Protein AF-A0A7C4M5N2-F1 (afdb_monomer_lite)

Radius of gyration: 20.65 Å; chains: 1; bounding box: 43×50×74 Å

pLDDT: mean 81.94, std 19.05, range [37.5, 98.56]

Foldseek 3Di:
DDPVVVVVVVVVVVVVVPPDPPLPPLCLDPPDDDCPDQPQDVQLQQEAEEEEADDDPLRVVLVVSSVVNVHHYDYYRALQVVLVCVVVRVVRHQAYEYEYELVRLVVCLVPPVRLQSVLSSVVSRPPFRYKYKYAYDNQLSVQSSCVSSVNDDPPDPPDDSPARSRARMKMWTWAWQDDPPDTDTDIQIDGDSDSYSVVVNVRVSCSSVDRPCSPD

Sequence (216 aa):
MSRASILLILLVVVFSAVLGVIPVVNTFSKSGSPQTPPIASPVIKDYIVVHIGESNYLLDEVLELLRISEANIVKFSDPEEASQNLNALMAKAKGVLITFSGDYLDKNLDNNSFINSLKKLNYLCEEAKCAFLAIGGKTSRLFEVLLRAGIYNMWHPGWVNPVYWDPPAAGFEHKVCTDGTRKWLVPGVFGSNAQTLKSLIEGIIEWLQYRGPCDL

Secondary structure (DSSP, 8-state):
--HHHHHHHHHHHHHTT-S-----------PPPS-PPP---HHHHTEEEEEES---HHHHHHHHHHHHTT-EEEEESSHHHHHHHHHHHHTT-SEEEEEEEHHHHHHTTT-HHHHHHHHHHHHHSTTTTEEEEEESSSTTHHHHHHHHTTSS---STTPPPTTTT--SEEEEEEEEEEETTEEEEEEEEEEE--SSHHHHHHHHHHHHH---S---

Structure (mmCIF, N/CA/C/O backbone):
data_AF-A0A7C4M5N2-F1
#
_entry.id   AF-A0A7C4M5N2-F1
#
loop_
_atom_site.group_PDB
_atom_site.id
_atom_site.type_symbol
_atom_site.label_atom_id
_atom_site.label_alt_id
_atom_site.label_comp_id
_atom_site.label_asym_id
_atom_site.label_entity_id
_atom_site.label_seq_id
_atom_site.pdbx_PDB_ins_code
_atom_site.Cartn_x
_atom_site.Cartn_y
_atom_site.Cartn_z
_atom_site.occupancy
_atom_site.B_iso_or_equiv
_atom_site.auth_seq_id
_atom_site.auth_comp_id
_atom_site.auth_asym_id
_atom_site.auth_atom_id
_atom_site.pdbx_PDB_model_num
ATOM 1 N N . MET A 1 1 ? 11.172 -24.070 -53.371 1.00 52.75 1 MET A N 1
ATOM 2 C CA . MET A 1 1 ? 10.908 -22.723 -52.814 1.00 52.75 1 MET A CA 1
ATOM 3 C C . MET A 1 1 ? 11.781 -21.714 -53.539 1.00 52.75 1 MET A C 1
ATOM 5 O O . MET A 1 1 ? 12.987 -21.909 -53.607 1.00 52.75 1 MET A O 1
ATOM 9 N N . SER A 1 2 ? 11.166 -20.703 -54.151 1.00 56.53 2 SER A N 1
ATOM 10 C CA . SER A 1 2 ? 11.865 -19.660 -54.911 1.00 56.53 2 SER A CA 1
ATOM 11 C C . SER A 1 2 ? 12.666 -18.754 -53.970 1.00 56.53 2 SER A C 1
ATOM 13 O O . SER A 1 2 ? 12.190 -18.425 -52.884 1.00 56.53 2 SER A O 1
ATOM 15 N N . ARG A 1 3 ? 13.861 -18.314 -54.390 1.00 50.97 3 ARG A N 1
ATOM 16 C CA . ARG A 1 3 ? 14.706 -17.356 -53.645 1.00 50.97 3 ARG A CA 1
ATOM 17 C C . ARG A 1 3 ? 13.966 -16.051 -53.296 1.00 50.97 3 ARG A C 1
ATOM 19 O O . ARG A 1 3 ? 14.309 -15.414 -52.307 1.00 50.97 3 ARG A O 1
ATOM 26 N N . ALA A 1 4 ? 12.910 -15.704 -54.038 1.00 52.28 4 ALA A N 1
ATOM 27 C CA . ALA A 1 4 ? 12.052 -14.555 -53.748 1.00 52.28 4 ALA A CA 1
ATOM 28 C C . ALA A 1 4 ? 11.196 -14.734 -52.475 1.00 52.28 4 ALA A C 1
ATOM 30 O O . ALA A 1 4 ? 10.914 -13.764 -51.780 1.00 52.28 4 ALA A O 1
ATOM 31 N N . SER A 1 5 ? 10.828 -15.970 -52.120 1.00 46.22 5 SER A N 1
ATOM 32 C CA . SER A 1 5 ? 9.999 -16.256 -50.940 1.00 46.22 5 SER A CA 1
ATOM 33 C C . SER A 1 5 ? 10.778 -16.166 -49.623 1.00 46.22 5 SER A C 1
ATOM 35 O O . SER A 1 5 ? 10.180 -15.941 -48.579 1.00 46.22 5 SER A O 1
ATOM 37 N N . ILE A 1 6 ? 12.107 -16.310 -49.658 1.00 54.34 6 ILE A N 1
ATOM 38 C CA . ILE A 1 6 ? 12.965 -16.227 -48.463 1.00 54.34 6 ILE A CA 1
ATOM 39 C C . ILE A 1 6 ? 13.251 -14.761 -48.094 1.00 54.34 6 ILE A C 1
ATOM 41 O O . ILE A 1 6 ? 13.308 -14.426 -46.912 1.00 54.34 6 ILE A O 1
ATOM 45 N N . LEU A 1 7 ? 13.349 -13.865 -49.084 1.00 50.16 7 LEU A N 1
ATOM 46 C CA . LEU A 1 7 ? 13.580 -12.437 -48.837 1.00 50.16 7 LEU A CA 1
ATOM 47 C C . LEU A 1 7 ? 12.370 -11.740 -48.195 1.00 50.16 7 LEU A C 1
ATOM 49 O O . LEU A 1 7 ? 12.550 -10.867 -47.350 1.00 50.16 7 LEU A O 1
ATOM 53 N N . LEU A 1 8 ? 11.146 -12.146 -48.552 1.00 47.97 8 LEU A N 1
ATOM 54 C CA . LEU A 1 8 ? 9.927 -11.547 -48.000 1.00 47.97 8 LEU A CA 1
ATOM 55 C C . LEU A 1 8 ? 9.729 -11.896 -46.513 1.00 47.97 8 LEU A C 1
ATOM 57 O O . LEU A 1 8 ? 9.265 -11.065 -45.740 1.00 47.97 8 LEU A O 1
ATOM 61 N N . ILE A 1 9 ? 10.130 -13.103 -46.097 1.00 53.41 9 ILE A N 1
ATOM 62 C CA . ILE A 1 9 ? 10.009 -13.559 -44.702 1.00 53.41 9 ILE A CA 1
ATOM 63 C C . ILE A 1 9 ? 11.035 -12.848 -43.806 1.00 53.41 9 ILE A C 1
ATOM 65 O O . ILE A 1 9 ? 10.700 -12.435 -42.698 1.00 53.41 9 ILE A O 1
ATOM 69 N N . LEU A 1 10 ? 12.257 -12.618 -44.297 1.00 47.88 10 LEU A N 1
ATOM 70 C CA . LEU A 1 10 ? 13.272 -11.852 -43.563 1.00 47.88 10 LEU A CA 1
ATOM 71 C C . LEU A 1 10 ? 12.881 -10.378 -43.380 1.00 47.88 10 LEU A C 1
ATOM 73 O O . LEU A 1 10 ? 13.134 -9.813 -42.321 1.00 47.88 10 LEU A O 1
ATOM 77 N N . LEU A 1 11 ? 12.201 -9.771 -44.356 1.00 46.53 11 LEU A N 1
ATOM 78 C CA . LEU A 1 11 ? 11.740 -8.383 -44.252 1.00 46.53 11 LEU A CA 1
ATOM 79 C C . LEU A 1 11 ? 10.609 -8.211 -43.224 1.00 46.53 11 LEU A C 1
ATOM 81 O O . LEU A 1 11 ? 10.592 -7.211 -42.512 1.00 46.53 11 LEU A O 1
ATOM 85 N N . VAL A 1 12 ? 9.726 -9.204 -43.068 1.00 49.66 12 VAL A N 1
ATOM 86 C CA . VAL A 1 12 ? 8.668 -9.188 -42.038 1.00 49.66 12 VAL A CA 1
ATOM 87 C C . VAL A 1 12 ? 9.239 -9.412 -40.631 1.00 49.66 12 VAL A C 1
ATOM 89 O O . VAL A 1 12 ? 8.810 -8.749 -39.685 1.00 49.66 12 VAL A O 1
ATOM 92 N N . VAL A 1 13 ? 10.255 -10.267 -40.472 1.00 47.62 13 VAL A N 1
ATOM 93 C CA . VAL A 1 13 ? 10.914 -10.476 -39.166 1.00 47.62 13 VAL A CA 1
ATOM 94 C C . VAL A 1 13 ? 11.730 -9.248 -38.741 1.00 47.62 13 VAL A C 1
ATOM 96 O O . VAL A 1 13 ? 11.733 -8.902 -37.562 1.00 47.62 13 VAL A O 1
ATOM 99 N N . VAL A 1 14 ? 12.340 -8.522 -39.684 1.00 43.81 14 VAL A N 1
ATOM 100 C CA . VAL A 1 14 ? 13.065 -7.276 -39.377 1.00 43.81 14 VAL A CA 1
ATOM 101 C C . VAL A 1 14 ? 12.110 -6.103 -39.104 1.00 43.81 14 VAL A C 1
ATOM 103 O O . VAL A 1 14 ? 12.392 -5.303 -38.217 1.00 43.81 14 VAL A O 1
ATOM 106 N N . PHE A 1 15 ? 10.940 -6.025 -39.753 1.00 38.03 15 PHE A N 1
ATOM 107 C CA . PHE A 1 15 ? 9.939 -4.989 -39.436 1.00 38.03 15 PHE A CA 1
ATOM 108 C C . PHE A 1 15 ? 9.231 -5.206 -38.088 1.00 38.03 15 PHE A C 1
ATOM 110 O O . PHE A 1 15 ? 8.772 -4.249 -37.471 1.00 38.03 15 PHE A O 1
ATOM 117 N N . SER A 1 16 ? 9.190 -6.447 -37.595 1.00 41.81 16 SER A N 1
ATOM 118 C CA . SER A 1 16 ? 8.602 -6.779 -36.287 1.00 41.81 16 SER A CA 1
ATOM 119 C C . SER A 1 16 ? 9.503 -6.399 -35.104 1.00 41.81 16 SER A C 1
ATOM 121 O O . SER A 1 16 ? 9.028 -6.306 -33.977 1.00 41.81 16 SER A O 1
ATOM 123 N N . ALA A 1 17 ? 10.795 -6.159 -35.346 1.00 41.00 17 ALA A N 1
ATOM 124 C CA . ALA A 1 17 ? 11.767 -5.796 -34.313 1.00 41.00 17 ALA A CA 1
ATOM 125 C C . ALA A 1 17 ? 11.924 -4.272 -34.116 1.00 41.00 17 ALA A C 1
ATOM 127 O O . ALA A 1 17 ? 12.671 -3.846 -33.238 1.00 41.00 17 ALA A O 1
ATOM 128 N N . VAL A 1 18 ? 11.229 -3.448 -34.914 1.00 41.03 18 VAL A N 1
ATOM 129 C CA . VAL A 1 18 ? 11.332 -1.971 -34.894 1.00 41.03 18 VAL A CA 1
ATOM 130 C C . VAL A 1 18 ? 9.975 -1.306 -34.617 1.00 41.03 18 VAL A C 1
ATOM 132 O O . VAL A 1 18 ? 9.763 -0.134 -34.903 1.00 41.03 18 VAL A O 1
ATOM 135 N N . LEU A 1 19 ? 9.041 -2.020 -33.986 1.00 40.53 19 LEU A N 1
ATOM 136 C CA . LEU A 1 19 ? 8.039 -1.359 -33.152 1.00 40.53 19 LEU A CA 1
ATOM 137 C C . LEU A 1 19 ? 8.660 -1.229 -31.771 1.00 40.53 19 LEU A C 1
ATOM 139 O O . LEU A 1 19 ? 8.517 -2.092 -30.908 1.00 40.53 19 LEU A O 1
ATOM 143 N N . GLY A 1 20 ? 9.449 -0.163 -31.634 1.00 37.50 20 GLY A N 1
ATOM 144 C CA . GLY A 1 20 ? 10.047 0.234 -30.377 1.00 37.50 20 GLY A CA 1
ATOM 145 C C . GLY A 1 20 ? 8.986 0.201 -29.290 1.00 37.50 20 GLY A C 1
ATOM 146 O O . GLY A 1 20 ? 7.967 0.885 -29.377 1.00 37.50 20 GLY A O 1
ATOM 147 N N . VAL A 1 21 ? 9.247 -0.610 -28.269 1.00 37.94 21 VAL A N 1
ATOM 148 C CA . VAL A 1 21 ? 8.699 -0.399 -26.939 1.00 37.94 21 VAL A CA 1
ATOM 149 C C . VAL A 1 21 ? 9.111 1.022 -26.589 1.00 37.94 21 VAL A C 1
ATOM 151 O O . VAL A 1 21 ? 10.257 1.262 -26.220 1.00 37.94 21 VAL A O 1
ATOM 154 N N . ILE A 1 22 ? 8.230 1.993 -26.828 1.00 39.69 22 ILE A N 1
ATOM 155 C CA . ILE A 1 22 ? 8.407 3.327 -26.278 1.00 39.69 22 ILE A CA 1
ATOM 156 C C . ILE A 1 22 ? 8.373 3.064 -24.775 1.00 39.69 22 ILE A C 1
ATOM 158 O O . ILE A 1 22 ? 7.332 2.602 -24.292 1.00 39.69 22 ILE A O 1
ATOM 162 N N . PRO A 1 23 ? 9.478 3.248 -24.027 1.00 37.81 23 PRO A N 1
ATOM 163 C CA . PRO A 1 23 ? 9.361 3.240 -22.587 1.00 37.81 23 PRO A CA 1
ATOM 164 C C . PRO A 1 23 ? 8.338 4.327 -22.285 1.00 37.81 23 PRO A C 1
ATOM 166 O O . PRO A 1 23 ? 8.541 5.488 -22.646 1.00 37.81 23 PRO A O 1
ATOM 169 N N . VAL A 1 24 ? 7.198 3.941 -21.714 1.00 39.53 24 VAL A N 1
ATOM 170 C CA . VAL A 1 24 ? 6.266 4.899 -21.134 1.00 39.53 24 VAL A CA 1
ATOM 171 C C . VAL A 1 24 ? 7.025 5.482 -19.953 1.00 39.53 24 VAL A C 1
ATOM 173 O O . VAL A 1 24 ? 6.973 4.984 -18.835 1.00 39.53 24 VAL A O 1
ATOM 176 N N . VAL A 1 25 ? 7.849 6.488 -20.232 1.00 40.97 25 VAL A N 1
ATOM 177 C CA . VAL A 1 25 ? 8.438 7.318 -19.203 1.00 40.97 25 VAL A CA 1
ATOM 178 C C . VAL A 1 25 ? 7.244 8.083 -18.667 1.00 40.97 25 VAL A C 1
ATOM 180 O O . VAL A 1 25 ? 6.779 9.033 -19.294 1.00 40.97 25 VAL A O 1
ATOM 183 N N . ASN A 1 26 ? 6.686 7.607 -17.554 1.00 46.34 26 ASN A N 1
ATOM 184 C CA . ASN A 1 26 ? 5.708 8.346 -16.775 1.00 46.34 26 ASN A CA 1
ATOM 185 C C . ASN A 1 26 ? 6.406 9.618 -16.284 1.00 46.34 26 ASN A C 1
ATOM 187 O O . ASN A 1 26 ? 6.948 9.670 -15.182 1.00 46.34 26 ASN A O 1
ATOM 191 N N . THR A 1 27 ? 6.449 10.651 -17.126 1.00 50.16 27 THR A N 1
ATOM 192 C CA . THR A 1 27 ? 6.850 11.998 -16.734 1.00 50.16 27 THR A CA 1
ATOM 193 C C . THR A 1 27 ? 5.723 12.561 -15.892 1.00 50.16 27 THR A C 1
ATOM 195 O O . THR A 1 27 ? 4.882 13.325 -16.366 1.00 50.16 27 THR A O 1
ATOM 198 N N . PHE A 1 28 ? 5.688 12.135 -14.631 1.00 57.12 28 PHE A N 1
ATOM 199 C CA . PHE A 1 28 ? 4.941 12.826 -13.603 1.00 57.12 28 PHE A CA 1
ATOM 200 C C . PHE A 1 28 ? 5.478 14.249 -13.578 1.00 57.12 28 PHE A C 1
ATOM 202 O O . PHE A 1 28 ? 6.652 14.486 -13.276 1.00 57.12 28 PHE A O 1
ATOM 209 N N . SER A 1 29 ? 4.660 15.187 -14.040 1.00 53.22 29 SER A N 1
ATOM 210 C CA . SER A 1 29 ? 5.119 16.552 -14.186 1.00 53.22 29 SER A CA 1
ATOM 211 C C . SER A 1 29 ? 5.350 17.103 -12.792 1.00 53.22 29 SER A C 1
ATOM 213 O O . SER A 1 29 ? 4.412 17.246 -12.008 1.00 53.22 29 SER A O 1
ATOM 215 N N . LYS A 1 30 ? 6.610 17.442 -12.507 1.00 53.25 30 LYS A N 1
ATOM 216 C CA . LYS A 1 30 ? 7.019 18.311 -11.403 1.00 53.25 30 LYS A CA 1
ATOM 217 C C . LYS A 1 30 ? 6.480 19.715 -11.691 1.00 53.25 30 LYS A C 1
ATOM 219 O O . LYS A 1 30 ? 7.233 20.641 -11.977 1.00 53.25 30 LYS A O 1
ATOM 224 N N . SER A 1 31 ? 5.158 19.848 -11.772 1.00 43.28 31 SER A N 1
ATOM 225 C CA . SER A 1 31 ? 4.497 21.127 -11.968 1.00 43.28 31 SER A CA 1
ATOM 226 C C . SER A 1 31 ? 4.890 21.986 -10.780 1.00 43.28 31 SER A C 1
ATOM 228 O O . SER A 1 31 ? 4.646 21.604 -9.637 1.00 43.28 31 SER A O 1
ATOM 230 N N . GLY A 1 32 ? 5.559 23.104 -11.061 1.00 41.34 32 GLY A N 1
ATOM 231 C CA . GLY A 1 32 ? 6.008 24.047 -10.050 1.00 41.34 32 GLY A CA 1
ATOM 232 C C . GLY A 1 32 ? 4.881 24.414 -9.088 1.00 41.34 32 GLY A C 1
ATOM 233 O O . GLY A 1 32 ? 3.716 24.484 -9.482 1.00 41.34 32 GLY A O 1
ATOM 234 N N . SER A 1 33 ? 5.254 24.639 -7.826 1.00 50.56 33 SER A N 1
ATOM 235 C CA . SER A 1 33 ? 4.374 25.234 -6.819 1.00 50.56 33 SER A CA 1
ATOM 236 C C . SER A 1 33 ? 3.674 26.456 -7.416 1.00 50.56 33 SER A C 1
ATOM 238 O O . SER A 1 33 ? 4.334 27.334 -7.981 1.00 50.56 33 SER A O 1
ATOM 240 N N . PRO A 1 34 ? 2.340 26.491 -7.336 1.00 46.44 34 PRO A N 1
ATOM 241 C CA . PRO A 1 34 ? 1.754 27.298 -6.278 1.00 46.44 34 PRO A CA 1
ATOM 242 C C . PRO A 1 34 ? 0.561 26.595 -5.626 1.00 46.44 34 PRO A C 1
ATOM 244 O O . PRO A 1 34 ? -0.389 26.225 -6.306 1.00 46.44 34 PRO A O 1
ATOM 247 N N . GLN A 1 35 ? 0.609 26.466 -4.296 1.00 46.62 35 GLN A N 1
ATOM 248 C CA . GLN A 1 35 ? -0.565 26.308 -3.426 1.00 46.62 35 GLN A CA 1
ATOM 249 C C . GLN A 1 35 ? -1.652 25.388 -4.003 1.00 46.62 35 GLN A C 1
ATOM 251 O O . GLN A 1 35 ? -2.724 25.846 -4.396 1.00 46.62 35 GLN A O 1
ATOM 256 N N . THR A 1 36 ? -1.395 24.079 -4.050 1.00 50.25 36 THR A N 1
ATOM 257 C CA . THR A 1 36 ? -2.475 23.113 -4.273 1.00 50.25 36 THR A CA 1
ATOM 258 C C . THR A 1 36 ? -3.488 23.318 -3.143 1.00 50.25 36 THR A C 1
ATOM 260 O O . THR A 1 36 ? -3.102 23.165 -1.980 1.00 50.25 36 THR A O 1
ATOM 263 N N . PRO A 1 37 ? -4.743 23.726 -3.420 1.00 48.34 37 PRO A N 1
ATOM 264 C CA . PRO A 1 37 ? -5.723 23.894 -2.359 1.00 48.34 37 PRO A CA 1
ATOM 265 C C . PRO A 1 37 ? -5.857 22.564 -1.607 1.00 48.34 37 PRO A C 1
ATOM 267 O O . PRO A 1 37 ? -5.807 21.511 -2.254 1.00 48.34 37 PRO A O 1
ATOM 270 N N . PRO A 1 38 ? -5.983 22.590 -0.267 1.00 55.94 38 PRO A N 1
ATOM 271 C CA . PRO A 1 38 ? -6.105 21.372 0.515 1.00 55.94 38 PRO A CA 1
ATOM 272 C C . PRO A 1 38 ? -7.265 20.555 -0.045 1.00 55.94 38 PRO A C 1
ATOM 274 O O . PRO A 1 38 ? -8.377 21.064 -0.213 1.00 55.94 38 PRO A O 1
ATOM 277 N N . ILE A 1 39 ? -6.990 19.295 -0.375 1.00 59.72 39 ILE A N 1
ATOM 278 C CA . ILE A 1 39 ? -8.025 18.357 -0.788 1.00 59.72 39 ILE A CA 1
ATOM 279 C C . ILE A 1 39 ? -8.790 18.037 0.492 1.00 59.72 39 ILE A C 1
ATOM 281 O O . ILE A 1 39 ? -8.412 17.160 1.263 1.00 59.72 39 ILE A O 1
ATOM 285 N N . ALA A 1 40 ? -9.829 18.823 0.768 1.00 54.88 40 ALA A N 1
ATOM 286 C CA . ALA A 1 40 ? -10.694 18.639 1.920 1.00 54.88 40 ALA A CA 1
ATOM 287 C C . ALA A 1 40 ? -11.564 17.396 1.697 1.00 54.88 40 ALA A C 1
ATOM 289 O O . ALA A 1 40 ? -12.746 17.492 1.376 1.00 54.88 40 ALA A O 1
ATOM 290 N N . SER A 1 41 ? -10.965 16.214 1.829 1.00 63.91 41 SER A N 1
ATOM 291 C CA . SER A 1 41 ? -11.693 14.955 1.846 1.00 63.91 41 SER A CA 1
ATOM 292 C C . SER A 1 41 ? -11.796 14.455 3.282 1.00 63.91 41 SER A C 1
ATOM 294 O O . SER A 1 41 ? -10.766 14.209 3.913 1.00 63.91 41 SER A O 1
ATOM 296 N N . PRO A 1 42 ? -13.012 14.261 3.818 1.00 65.75 42 PRO A N 1
ATOM 297 C CA . PRO A 1 42 ? -13.183 13.675 5.143 1.00 65.75 42 PRO A CA 1
ATOM 298 C C . PRO A 1 42 ? -12.670 12.230 5.200 1.00 65.75 42 PRO A C 1
ATOM 300 O O . PRO A 1 42 ? -12.348 11.743 6.273 1.00 65.75 42 PRO A O 1
ATOM 303 N N . VAL A 1 43 ? -12.536 11.553 4.055 1.00 74.75 43 VAL A N 1
ATOM 304 C CA . VAL A 1 43 ? -12.187 10.129 4.023 1.00 74.75 43 VAL A CA 1
ATOM 305 C C . VAL A 1 43 ? -10.783 9.871 4.500 1.00 74.75 43 VAL A C 1
ATOM 307 O O . VAL A 1 43 ? -10.596 8.963 5.293 1.00 74.75 43 VAL A O 1
ATOM 310 N N . ILE A 1 44 ? -9.802 10.666 4.080 1.00 79.50 44 ILE A N 1
ATOM 311 C CA . ILE A 1 44 ? -8.424 10.397 4.492 1.00 79.50 44 ILE A CA 1
ATOM 312 C C . ILE A 1 44 ? -8.225 10.583 6.003 1.00 79.50 44 ILE A C 1
ATOM 314 O O . ILE A 1 44 ? -7.369 9.928 6.585 1.00 79.50 44 ILE A O 1
ATOM 318 N N . LYS A 1 45 ? -9.056 11.412 6.649 1.00 83.00 45 LYS A N 1
ATOM 319 C CA . LYS A 1 45 ? -9.033 11.621 8.105 1.00 83.00 45 LYS A CA 1
ATOM 320 C C . LYS A 1 45 ? -9.522 10.398 8.882 1.00 83.00 45 LYS A C 1
ATOM 322 O O . LYS A 1 45 ? -9.112 10.199 10.021 1.00 83.00 45 LYS A O 1
ATOM 327 N N . ASP A 1 46 ? -10.361 9.572 8.259 1.00 85.00 46 ASP A N 1
ATOM 328 C CA . ASP A 1 46 ? -10.863 8.329 8.848 1.00 85.00 46 ASP A CA 1
ATOM 329 C C . ASP A 1 46 ? -9.849 7.172 8.735 1.00 85.00 46 ASP A C 1
ATOM 331 O O . ASP A 1 46 ? -10.039 6.124 9.361 1.00 85.00 46 ASP A O 1
ATOM 335 N N . TYR A 1 47 ? -8.782 7.340 7.944 1.00 89.00 47 TYR A N 1
ATOM 336 C CA . TYR A 1 47 ? -7.718 6.353 7.774 1.00 89.00 47 TYR A CA 1
ATOM 337 C C . TYR A 1 47 ? -6.457 6.760 8.536 1.00 89.00 47 TYR A C 1
ATOM 339 O O . TYR A 1 47 ? -6.075 7.928 8.591 1.00 89.00 47 TYR A O 1
ATOM 347 N N . ILE A 1 48 ? -5.746 5.764 9.063 1.00 93.38 48 ILE A N 1
ATOM 348 C CA . ILE A 1 48 ? -4.334 5.935 9.417 1.00 93.38 48 ILE A CA 1
ATOM 349 C C . ILE A 1 48 ? -3.501 5.509 8.218 1.00 93.38 48 ILE A C 1
ATOM 351 O O . ILE A 1 48 ? -3.645 4.399 7.709 1.00 93.38 48 ILE A O 1
ATOM 355 N N . VAL A 1 49 ? -2.614 6.388 7.774 1.00 95.50 49 VAL A N 1
ATOM 356 C CA . VAL A 1 49 ? -1.654 6.092 6.716 1.00 95.50 49 VAL A CA 1
ATOM 357 C C . VAL A 1 49 ? -0.400 5.524 7.371 1.00 95.50 49 VAL A C 1
ATOM 359 O O . VAL A 1 49 ? 0.265 6.195 8.156 1.00 95.50 49 VAL A O 1
ATOM 362 N N . VAL A 1 50 ? -0.069 4.280 7.055 1.00 97.44 50 VAL A N 1
ATOM 363 C CA . VAL A 1 50 ? 1.117 3.592 7.562 1.00 97.44 50 VAL A CA 1
ATOM 364 C C . VAL A 1 50 ? 2.129 3.488 6.436 1.00 97.44 50 VAL A C 1
ATOM 366 O O . VAL A 1 50 ? 1.970 2.668 5.542 1.00 97.44 50 VAL A O 1
ATOM 369 N N . HIS A 1 51 ? 3.170 4.309 6.466 1.00 98.25 51 HIS A N 1
ATOM 370 C CA . HIS A 1 51 ? 4.265 4.203 5.509 1.00 98.25 51 HIS A CA 1
ATOM 371 C C . HIS A 1 51 ? 5.331 3.232 6.015 1.00 98.25 51 HIS A C 1
ATOM 373 O O . HIS A 1 51 ? 5.774 3.342 7.158 1.00 98.25 51 HIS A O 1
ATOM 379 N N . ILE A 1 52 ? 5.750 2.299 5.163 1.00 98.56 52 ILE A N 1
ATOM 380 C CA . ILE A 1 52 ? 6.755 1.290 5.490 1.00 98.56 52 ILE A CA 1
ATOM 381 C C . ILE A 1 52 ? 7.937 1.392 4.526 1.00 98.56 52 ILE A C 1
ATOM 383 O O . ILE A 1 52 ? 7.762 1.342 3.305 1.00 98.56 52 ILE A O 1
ATOM 387 N N . GLY A 1 53 ? 9.141 1.442 5.094 1.00 97.81 53 GLY A N 1
ATOM 388 C CA . GLY A 1 53 ? 10.393 1.331 4.357 1.00 97.81 53 GLY A CA 1
ATOM 389 C C . GLY A 1 53 ? 10.918 2.645 3.792 1.00 97.81 53 GLY A C 1
ATOM 390 O O . GLY A 1 53 ? 10.652 3.730 4.301 1.00 97.81 53 GLY A O 1
ATOM 391 N N . GLU A 1 54 ? 11.729 2.524 2.744 1.00 96.94 54 GLU A N 1
ATOM 392 C CA . GLU A 1 54 ? 12.312 3.669 2.045 1.00 96.94 54 GLU A CA 1
ATOM 393 C C . GLU A 1 54 ? 11.264 4.369 1.166 1.00 96.94 54 GLU A C 1
ATOM 395 O O . GLU A 1 54 ? 10.436 3.721 0.512 1.00 96.94 54 GLU A O 1
ATOM 400 N N . SER A 1 55 ? 11.337 5.698 1.101 1.00 95.31 55 SER A N 1
ATOM 401 C CA . SER A 1 55 ? 10.497 6.515 0.230 1.00 95.31 55 SER A CA 1
ATOM 402 C C . SER A 1 55 ? 11.192 6.881 -1.086 1.00 95.31 55 SER A C 1
ATOM 404 O O . SER A 1 55 ? 12.372 6.612 -1.310 1.00 95.31 55 SER A O 1
ATOM 406 N N . ASN A 1 56 ? 10.421 7.482 -1.989 1.00 95.88 56 ASN A N 1
ATOM 407 C CA . ASN A 1 56 ? 10.918 8.165 -3.176 1.00 95.88 56 ASN A CA 1
ATOM 408 C C . ASN A 1 56 ? 10.275 9.556 -3.249 1.00 95.88 56 ASN A C 1
ATOM 410 O O . ASN A 1 56 ? 9.327 9.842 -2.519 1.00 95.88 56 ASN A O 1
ATOM 414 N N . TYR A 1 57 ? 10.755 10.394 -4.171 1.00 95.50 57 TYR A N 1
ATOM 415 C CA . TYR A 1 57 ? 10.283 11.774 -4.320 1.00 95.50 57 TYR A CA 1
ATOM 416 C C . TYR A 1 57 ? 8.753 11.892 -4.424 1.00 95.50 57 TYR A C 1
ATOM 418 O O . TYR A 1 57 ? 8.151 12.714 -3.741 1.00 95.50 57 TYR A O 1
ATOM 426 N N . LEU A 1 58 ? 8.117 11.057 -5.255 1.00 95.81 58 LEU A N 1
ATOM 427 C CA . LEU A 1 58 ? 6.671 11.120 -5.468 1.00 95.81 58 LEU A CA 1
ATOM 428 C C . LEU A 1 58 ? 5.893 10.687 -4.219 1.00 95.81 58 LEU A C 1
ATOM 430 O O . LEU A 1 58 ? 4.901 11.317 -3.857 1.00 95.81 58 LEU A O 1
ATOM 434 N N . LEU A 1 59 ? 6.338 9.621 -3.551 1.00 97.06 59 LEU A N 1
ATOM 435 C CA . LEU A 1 59 ? 5.735 9.171 -2.301 1.00 97.06 59 LEU A CA 1
ATOM 436 C C . LEU A 1 59 ? 5.889 10.228 -1.200 1.00 97.06 59 LEU A C 1
ATOM 438 O O . LEU A 1 59 ? 4.928 10.475 -0.480 1.00 97.06 59 LEU A O 1
ATOM 442 N N . ASP A 1 60 ? 7.044 10.886 -1.094 1.00 96.94 60 ASP A N 1
ATOM 443 C CA . ASP A 1 60 ? 7.254 11.967 -0.125 1.00 96.94 60 ASP A CA 1
ATOM 444 C C . ASP A 1 60 ? 6.296 13.142 -0.367 1.00 96.94 60 ASP A C 1
ATOM 446 O O . ASP A 1 60 ? 5.677 13.631 0.578 1.00 96.94 60 ASP A O 1
ATOM 450 N N . GLU A 1 61 ? 6.105 13.552 -1.626 1.00 95.06 61 GLU A N 1
ATOM 451 C CA . GLU A 1 61 ? 5.131 14.589 -1.987 1.00 95.06 61 GLU A CA 1
ATOM 452 C C . GLU A 1 61 ? 3.687 14.181 -1.661 1.00 95.06 61 GLU A C 1
ATOM 454 O O . GLU A 1 61 ? 2.913 14.989 -1.141 1.00 95.06 61 GLU A O 1
ATOM 459 N N . VAL A 1 62 ? 3.316 12.924 -1.931 1.00 94.38 62 VAL A N 1
ATOM 460 C CA . VAL A 1 62 ? 1.994 12.389 -1.577 1.00 94.38 62 VAL A CA 1
ATOM 461 C C . VAL A 1 62 ? 1.794 12.403 -0.066 1.00 94.38 62 VAL A C 1
ATOM 463 O O . VAL A 1 62 ? 0.794 12.941 0.405 1.00 94.38 62 VAL A O 1
ATOM 466 N N . LEU A 1 63 ? 2.733 11.848 0.705 1.00 94.94 63 LEU A N 1
ATOM 467 C CA . LEU A 1 63 ? 2.640 11.810 2.164 1.00 94.94 63 LEU A CA 1
ATOM 468 C C . LEU A 1 63 ? 2.557 13.224 2.748 1.00 94.94 63 LEU A C 1
ATOM 470 O O . LEU A 1 63 ? 1.764 13.459 3.656 1.00 94.94 63 LEU A O 1
ATOM 474 N N . GLU A 1 64 ? 3.307 14.181 2.206 1.00 92.69 64 GLU A N 1
ATOM 475 C CA . GLU A 1 64 ? 3.240 15.572 2.649 1.00 92.69 64 GLU A CA 1
ATOM 476 C C . GLU A 1 64 ? 1.867 16.202 2.381 1.00 92.69 64 GLU A C 1
ATOM 478 O O . GLU A 1 64 ? 1.296 16.833 3.273 1.00 92.69 64 GLU A O 1
ATOM 483 N N . LEU A 1 65 ? 1.271 15.983 1.205 1.00 89.00 65 LEU A N 1
ATOM 484 C CA . LEU A 1 65 ? -0.085 16.471 0.936 1.00 89.00 65 LEU A CA 1
ATOM 485 C C . LEU A 1 65 ? -1.151 15.797 1.800 1.00 89.00 65 LEU A C 1
ATOM 487 O O . LEU A 1 65 ? -2.084 16.471 2.246 1.00 89.00 65 LEU A O 1
ATOM 491 N N . LEU A 1 66 ? -1.036 14.490 2.050 1.00 89.12 66 LEU A N 1
ATOM 492 C CA . LEU A 1 66 ? -1.947 13.783 2.953 1.00 89.12 66 LEU A CA 1
ATOM 493 C C . LEU A 1 66 ? -1.839 14.369 4.369 1.00 89.12 66 LEU A C 1
ATOM 495 O O . LEU A 1 66 ? -2.862 14.632 4.997 1.00 89.12 66 LEU A O 1
ATOM 499 N N . ARG A 1 67 ? -0.620 14.673 4.834 1.00 89.88 67 ARG A N 1
ATOM 500 C CA . ARG A 1 67 ? -0.365 15.321 6.130 1.00 89.88 67 ARG A CA 1
ATOM 501 C C . ARG A 1 67 ? -0.982 16.715 6.213 1.00 89.88 67 ARG A C 1
ATOM 503 O O . ARG A 1 67 ? -1.626 17.035 7.208 1.00 89.88 67 ARG A O 1
ATOM 510 N N . ILE A 1 68 ? -0.810 17.536 5.173 1.00 86.69 68 ILE A N 1
ATOM 511 C CA . ILE A 1 68 ? -1.441 18.865 5.061 1.00 86.69 68 ILE A CA 1
ATOM 512 C C . ILE A 1 68 ? -2.972 18.743 5.068 1.00 86.69 68 ILE A C 1
ATOM 514 O O . ILE A 1 68 ? -3.658 19.618 5.589 1.00 86.69 68 ILE A O 1
ATOM 518 N N . SER A 1 69 ? -3.503 17.634 4.553 1.00 81.88 69 SER A N 1
ATOM 519 C CA . SER A 1 69 ? -4.934 17.301 4.563 1.00 81.88 69 SER A CA 1
ATOM 520 C C . SER A 1 69 ? -5.397 16.628 5.870 1.00 81.88 69 SER A C 1
ATOM 522 O O . SER A 1 69 ? -6.486 16.058 5.915 1.00 81.88 69 SER A O 1
ATOM 524 N N . GLU A 1 70 ? -4.588 16.715 6.933 1.00 86.31 70 GLU A N 1
ATOM 525 C CA . GLU A 1 70 ? -4.839 16.183 8.282 1.00 86.31 70 GLU A CA 1
ATOM 526 C C . GLU A 1 70 ? -4.908 14.648 8.378 1.00 86.31 70 GLU A C 1
ATOM 528 O O . GLU A 1 70 ? -5.460 14.108 9.338 1.00 86.31 70 GLU A O 1
ATOM 533 N N . ALA A 1 71 ? -4.326 13.918 7.422 1.00 87.88 71 ALA A N 1
ATOM 534 C CA . ALA A 1 71 ? -4.155 12.476 7.561 1.00 87.88 71 ALA A CA 1
ATOM 535 C C . ALA A 1 71 ? -3.168 12.156 8.694 1.00 87.88 71 ALA A C 1
ATOM 537 O O . ALA A 1 71 ? -2.096 12.762 8.799 1.00 87.88 71 ALA A O 1
ATOM 538 N N . ASN A 1 72 ? -3.494 11.157 9.516 1.00 92.31 72 ASN A N 1
ATOM 539 C CA . ASN A 1 72 ? -2.566 10.644 10.516 1.00 92.31 72 ASN A CA 1
ATOM 540 C C . ASN A 1 72 ? -1.574 9.684 9.848 1.00 92.31 72 ASN A C 1
ATOM 542 O O . ASN A 1 72 ? -1.959 8.588 9.440 1.00 92.31 72 ASN A O 1
ATOM 546 N N . ILE A 1 73 ? -0.313 10.102 9.735 1.00 94.62 73 ILE A N 1
ATOM 547 C CA . ILE A 1 73 ? 0.745 9.320 9.092 1.00 94.62 73 ILE A CA 1
ATOM 548 C C . ILE A 1 73 ? 1.696 8.769 10.151 1.00 94.62 73 ILE A C 1
ATOM 550 O O . ILE A 1 73 ? 2.316 9.525 10.898 1.00 94.62 73 ILE A O 1
ATOM 554 N N . VAL A 1 74 ? 1.870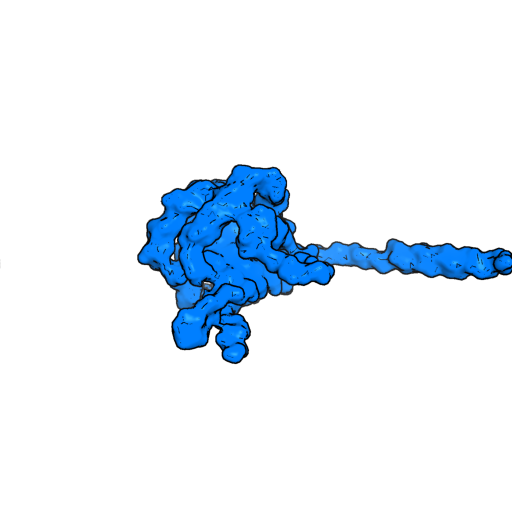 7.451 10.154 1.00 96.50 74 VAL A N 1
ATOM 555 C CA . VAL A 1 74 ? 2.854 6.739 10.973 1.00 96.50 74 VAL A CA 1
ATOM 556 C C . VAL A 1 74 ? 3.861 6.073 10.045 1.00 96.50 74 VAL A C 1
ATOM 558 O O . VAL A 1 74 ? 3.484 5.521 9.013 1.00 96.50 74 VAL A O 1
ATOM 561 N N . LYS A 1 75 ? 5.147 6.149 10.387 1.00 97.75 75 LYS A N 1
ATOM 562 C CA . LYS A 1 75 ? 6.233 5.571 9.590 1.00 97.75 75 LYS A CA 1
ATOM 563 C C . LYS A 1 75 ? 6.882 4.423 10.352 1.00 97.75 75 LYS A C 1
ATOM 565 O O . LYS A 1 75 ? 7.160 4.577 11.537 1.00 97.75 75 LYS A O 1
ATOM 570 N N . PHE A 1 76 ? 7.157 3.329 9.655 1.00 98.12 76 PHE A N 1
ATOM 571 C CA . PHE A 1 76 ? 7.914 2.186 10.156 1.00 98.12 76 PHE A CA 1
ATOM 572 C C . PHE A 1 76 ? 9.010 1.809 9.165 1.00 98.12 76 PHE A C 1
ATOM 574 O O . PHE A 1 76 ? 8.908 2.072 7.965 1.00 98.12 76 PHE A O 1
ATOM 581 N N . SER A 1 77 ? 10.064 1.181 9.668 1.00 96.75 77 SER A N 1
ATOM 582 C CA . SER A 1 77 ? 11.183 0.736 8.837 1.00 96.75 77 SER A CA 1
ATOM 583 C C . SER A 1 77 ? 10.858 -0.527 8.031 1.00 96.75 77 SER A C 1
ATOM 585 O O . SER A 1 77 ? 11.336 -0.687 6.905 1.00 96.75 77 SER A O 1
ATOM 587 N N . ASP A 1 78 ? 10.005 -1.398 8.574 1.00 96.38 78 ASP A N 1
ATOM 588 C CA . ASP A 1 78 ? 9.604 -2.660 7.959 1.00 96.38 78 ASP A CA 1
ATOM 589 C C . ASP A 1 78 ? 8.188 -3.116 8.399 1.00 96.38 78 ASP A C 1
ATOM 591 O O . ASP A 1 78 ? 7.582 -2.528 9.306 1.00 96.38 78 ASP A O 1
ATOM 595 N N . PRO A 1 79 ? 7.609 -4.149 7.749 1.00 97.00 79 PRO A N 1
ATOM 596 C CA . PRO A 1 79 ? 6.287 -4.656 8.114 1.00 97.00 79 PRO A CA 1
ATOM 597 C C . PRO A 1 79 ? 6.214 -5.346 9.481 1.00 97.00 79 PRO A C 1
ATOM 599 O O . PRO A 1 79 ? 5.117 -5.465 10.029 1.00 97.00 79 PRO A O 1
ATOM 602 N N . GLU A 1 80 ? 7.332 -5.824 10.034 1.00 97.12 80 GLU A N 1
ATOM 603 C CA . GLU A 1 80 ? 7.343 -6.477 11.345 1.00 97.12 80 GLU A CA 1
ATOM 604 C C . GLU A 1 80 ? 7.074 -5.448 12.439 1.00 97.12 80 GLU A C 1
ATOM 606 O O . GLU A 1 80 ? 6.164 -5.638 13.251 1.00 97.12 80 GLU A O 1
ATOM 611 N N . GLU A 1 81 ? 7.788 -4.325 12.400 1.00 96.62 81 GLU A N 1
ATOM 612 C CA . GLU A 1 81 ? 7.591 -3.184 13.292 1.00 96.62 81 GLU A CA 1
ATOM 613 C C . GLU A 1 81 ? 6.158 -2.635 13.187 1.00 96.62 81 GLU A C 1
ATOM 615 O O . GLU A 1 81 ? 5.484 -2.419 14.201 1.00 96.62 81 GLU A O 1
ATOM 620 N N . ALA A 1 82 ? 5.638 -2.501 11.961 1.00 96.25 82 ALA A N 1
ATOM 621 C CA . ALA A 1 82 ? 4.256 -2.087 11.732 1.00 96.25 82 ALA A CA 1
ATOM 622 C C . ALA A 1 82 ? 3.248 -3.071 12.357 1.00 96.25 82 ALA A C 1
ATOM 624 O O . ALA A 1 82 ? 2.284 -2.652 13.004 1.00 96.25 82 ALA A O 1
ATOM 625 N N . SER A 1 83 ? 3.483 -4.382 12.226 1.00 95.12 83 SER A N 1
ATOM 626 C CA . SER A 1 83 ? 2.579 -5.419 12.742 1.00 95.12 83 SER A CA 1
ATOM 627 C C . SER A 1 83 ? 2.444 -5.392 14.266 1.00 95.12 83 SER A C 1
ATOM 629 O O . SER A 1 83 ? 1.366 -5.658 14.796 1.00 95.12 83 SER A O 1
ATOM 631 N N . GLN A 1 84 ? 3.504 -5.013 14.982 1.00 95.06 84 GLN A N 1
ATOM 632 C CA . GLN A 1 84 ? 3.501 -4.919 16.445 1.00 95.06 84 GLN A CA 1
ATOM 633 C C . GLN A 1 84 ? 2.632 -3.760 16.953 1.00 95.06 84 GLN A C 1
ATOM 635 O O . GLN A 1 84 ? 2.109 -3.819 18.065 1.00 95.06 84 GLN A O 1
ATOM 640 N N . ASN A 1 85 ? 2.437 -2.730 16.128 1.00 93.75 85 ASN A N 1
ATOM 641 C CA . ASN A 1 85 ? 1.711 -1.513 16.485 1.00 93.75 85 ASN A CA 1
ATOM 642 C C . ASN A 1 85 ? 0.301 -1.441 15.871 1.00 93.75 85 ASN A C 1
ATOM 644 O O . ASN A 1 85 ? -0.519 -0.630 16.307 1.00 93.75 85 ASN A O 1
ATOM 648 N N . LEU A 1 86 ? -0.011 -2.291 14.886 1.00 91.12 86 LEU A N 1
ATOM 649 C CA . LEU A 1 86 ? -1.214 -2.167 14.058 1.00 91.12 86 LEU A CA 1
ATOM 650 C C . LEU A 1 86 ? -2.525 -2.206 14.861 1.00 91.12 86 LEU A C 1
ATOM 652 O O . LEU A 1 86 ? -3.405 -1.385 14.617 1.00 91.12 86 LEU A O 1
ATOM 656 N N . ASN A 1 87 ? -2.652 -3.084 15.861 1.00 90.19 87 ASN A N 1
ATOM 657 C CA . ASN A 1 87 ? -3.876 -3.180 16.674 1.00 90.19 87 ASN A CA 1
ATOM 658 C C . ASN A 1 87 ? -4.207 -1.865 17.401 1.00 90.19 87 ASN A C 1
ATOM 660 O O . ASN A 1 87 ? -5.367 -1.456 17.463 1.00 90.19 87 ASN A O 1
ATOM 664 N N . ALA A 1 88 ? -3.187 -1.174 17.918 1.00 89.31 88 ALA A N 1
ATOM 665 C CA . ALA A 1 88 ? -3.362 0.111 18.590 1.00 89.31 88 ALA A CA 1
ATOM 666 C C . ALA A 1 88 ? -3.762 1.230 17.614 1.00 89.31 88 ALA A C 1
ATOM 668 O O . ALA A 1 88 ? -4.473 2.160 18.003 1.00 89.31 88 ALA A O 1
ATOM 669 N N . LEU A 1 89 ? -3.320 1.136 16.355 1.00 88.69 89 LEU A N 1
ATOM 670 C CA . LEU A 1 89 ? -3.699 2.059 15.286 1.00 88.69 89 LEU A CA 1
ATOM 671 C C . LEU A 1 89 ? -5.153 1.821 14.855 1.00 88.69 89 LEU A C 1
ATOM 673 O O . LEU A 1 89 ? -5.955 2.752 14.865 1.00 88.69 89 LEU A O 1
ATOM 677 N N . MET A 1 90 ? -5.530 0.573 14.567 1.00 87.06 90 MET A N 1
ATOM 678 C CA . MET A 1 90 ? -6.884 0.226 14.115 1.00 87.06 90 MET A CA 1
ATOM 679 C C . MET A 1 90 ? -7.978 0.557 15.136 1.00 87.06 90 MET A C 1
ATOM 681 O O . MET A 1 90 ? -9.097 0.862 14.743 1.00 87.06 90 MET A O 1
ATOM 685 N N . ALA A 1 91 ? -7.672 0.567 16.437 1.00 86.31 91 ALA A N 1
ATOM 686 C CA . ALA A 1 91 ? -8.629 0.973 17.471 1.00 86.31 91 ALA A CA 1
ATOM 687 C C . ALA A 1 91 ? -9.100 2.439 17.345 1.00 86.31 91 ALA A C 1
ATOM 689 O O . ALA A 1 91 ? -10.076 2.829 17.983 1.00 86.31 91 ALA A O 1
ATOM 690 N N . LYS A 1 92 ? -8.399 3.261 16.555 1.00 83.88 92 LYS A N 1
ATOM 691 C CA . LYS A 1 92 ? -8.632 4.706 16.415 1.00 83.88 92 LYS A CA 1
ATOM 692 C C . LYS A 1 92 ? -9.052 5.122 15.004 1.00 83.88 92 LYS A C 1
ATOM 694 O O . LYS A 1 92 ? -9.246 6.312 14.778 1.00 83.88 92 LYS A O 1
ATOM 699 N N . ALA A 1 93 ? -9.156 4.180 14.066 1.00 85.94 93 ALA A N 1
ATOM 700 C CA . ALA A 1 93 ? -9.370 4.467 12.652 1.00 85.94 93 ALA A CA 1
ATOM 701 C C . ALA A 1 93 ? -10.425 3.552 12.037 1.00 85.94 93 ALA A C 1
ATOM 703 O O . ALA A 1 93 ? -10.644 2.426 12.481 1.00 85.94 93 ALA A O 1
ATOM 704 N N . LYS A 1 94 ? -11.061 4.032 10.971 1.00 86.00 94 LYS A N 1
ATOM 705 C CA . LYS A 1 94 ? -11.993 3.241 10.165 1.00 86.00 94 LYS A CA 1
ATOM 706 C C . LYS A 1 94 ? -11.261 2.212 9.302 1.00 86.00 94 LYS A C 1
ATOM 708 O O . LYS A 1 94 ? -11.805 1.145 9.038 1.00 86.00 94 LYS A O 1
ATOM 713 N N . GLY A 1 95 ? -10.037 2.536 8.891 1.00 89.94 95 GLY A N 1
ATOM 714 C CA . GLY A 1 95 ? -9.164 1.670 8.110 1.00 89.94 95 GLY A CA 1
ATOM 715 C C . GLY A 1 95 ? -7.708 2.126 8.161 1.00 89.94 95 GLY A C 1
ATOM 716 O O . GLY A 1 95 ? -7.373 3.163 8.740 1.00 89.94 95 GLY A O 1
ATOM 717 N N . VAL A 1 96 ? -6.831 1.335 7.553 1.00 93.81 96 VAL A N 1
ATOM 718 C CA . VAL A 1 96 ? -5.392 1.585 7.481 1.00 93.81 96 VAL A CA 1
ATOM 719 C C . VAL A 1 96 ? -4.949 1.550 6.024 1.00 93.81 96 VAL A C 1
ATOM 721 O O . VAL A 1 96 ? -5.149 0.559 5.327 1.00 93.81 96 VAL A O 1
ATOM 724 N N . LEU A 1 97 ? -4.331 2.633 5.562 1.00 95.69 97 LEU A N 1
ATOM 725 C CA . LEU A 1 97 ? -3.711 2.705 4.244 1.00 95.69 97 LEU A CA 1
ATOM 726 C C . LEU A 1 97 ? -2.212 2.446 4.390 1.00 95.69 97 LEU A C 1
ATOM 728 O O . LEU A 1 97 ? -1.466 3.320 4.827 1.00 95.69 97 LEU A O 1
ATOM 732 N N . ILE A 1 98 ? -1.770 1.247 4.036 1.00 97.62 98 ILE A N 1
ATOM 733 C CA . ILE A 1 98 ? -0.374 0.824 4.114 1.00 97.62 98 ILE A CA 1
ATOM 734 C C . ILE A 1 98 ? 0.333 1.231 2.819 1.00 97.62 98 ILE A C 1
ATOM 736 O O . ILE A 1 98 ? -0.020 0.752 1.742 1.00 97.62 98 ILE A O 1
ATOM 740 N N . THR A 1 99 ? 1.332 2.106 2.914 1.00 98.38 99 THR A N 1
ATOM 741 C CA . THR A 1 99 ? 2.026 2.691 1.764 1.00 98.38 99 THR A CA 1
ATOM 742 C C . THR A 1 99 ? 3.491 2.270 1.674 1.00 98.38 99 THR A C 1
ATOM 744 O O . THR A 1 99 ? 4.224 2.252 2.665 1.00 98.38 99 THR A O 1
ATOM 747 N N . PHE A 1 100 ? 3.938 1.997 0.451 1.00 98.56 100 PHE A N 1
ATOM 748 C CA . PHE A 1 100 ? 5.320 1.660 0.110 1.00 98.56 100 PHE A CA 1
ATOM 749 C C . PHE A 1 100 ? 5.777 2.467 -1.108 1.00 98.56 100 PHE A C 1
ATOM 751 O O . PHE A 1 100 ? 4.957 2.887 -1.930 1.00 98.56 100 PHE A O 1
ATOM 758 N N . SER A 1 101 ? 7.089 2.623 -1.285 1.00 98.50 101 SER A N 1
ATOM 759 C CA . SER A 1 101 ? 7.623 2.924 -2.615 1.00 98.50 101 SER A CA 1
ATOM 760 C C . SER A 1 101 ? 7.692 1.640 -3.447 1.00 98.50 101 SER A C 1
ATOM 762 O O . SER A 1 101 ? 7.981 0.566 -2.914 1.00 98.50 101 SER A O 1
ATOM 764 N N . GLY A 1 102 ? 7.450 1.724 -4.759 1.00 98.31 102 GLY A N 1
ATOM 765 C CA . GLY A 1 102 ? 7.589 0.564 -5.648 1.00 98.31 102 GLY A CA 1
ATOM 766 C C . GLY A 1 102 ? 9.009 -0.014 -5.644 1.00 98.31 102 GLY A C 1
ATOM 767 O O . GLY A 1 102 ? 9.188 -1.228 -5.682 1.00 98.31 102 GLY A O 1
ATOM 768 N N . ASP A 1 103 ? 10.024 0.842 -5.500 1.00 98.25 103 ASP A N 1
ATOM 769 C CA . ASP A 1 103 ? 11.429 0.419 -5.451 1.00 98.25 103 ASP A CA 1
ATOM 770 C C . ASP A 1 103 ? 11.770 -0.343 -4.163 1.00 98.25 103 ASP A C 1
ATOM 772 O O . ASP A 1 103 ? 12.524 -1.315 -4.201 1.00 98.25 103 ASP A O 1
ATOM 776 N N . TYR A 1 104 ? 11.191 0.044 -3.022 1.00 98.50 104 TYR A N 1
ATOM 777 C CA . TYR A 1 104 ? 11.347 -0.709 -1.777 1.00 98.50 104 TYR A CA 1
ATOM 778 C C . TYR A 1 104 ? 10.713 -2.103 -1.875 1.00 98.50 104 TYR A C 1
ATOM 780 O O . TYR A 1 104 ? 11.289 -3.078 -1.386 1.00 98.50 104 TYR A O 1
ATOM 788 N N . LEU A 1 105 ? 9.564 -2.218 -2.549 1.00 98.50 105 LEU A N 1
ATOM 789 C CA . LEU A 1 105 ? 8.928 -3.510 -2.813 1.00 98.50 105 LEU A CA 1
ATOM 790 C C . LEU A 1 105 ? 9.774 -4.384 -3.744 1.00 98.50 105 LEU A C 1
ATOM 792 O O . LEU A 1 105 ? 9.944 -5.568 -3.469 1.00 98.50 105 LEU A O 1
ATOM 796 N N . ASP A 1 106 ? 10.348 -3.805 -4.801 1.00 98.25 106 ASP A N 1
ATOM 797 C CA . ASP A 1 106 ? 11.246 -4.509 -5.727 1.00 98.25 106 ASP A CA 1
ATOM 798 C C . ASP A 1 106 ? 12.468 -5.091 -5.005 1.00 98.25 106 ASP A C 1
ATOM 800 O O . ASP A 1 106 ? 12.770 -6.274 -5.159 1.00 98.25 106 ASP A O 1
ATOM 804 N N . LYS A 1 107 ? 13.119 -4.298 -4.142 1.00 98.25 107 LYS A N 1
ATOM 805 C CA . LYS A 1 107 ? 14.267 -4.745 -3.332 1.00 98.25 107 LYS A CA 1
ATOM 806 C C . LYS A 1 107 ? 13.930 -5.914 -2.401 1.00 98.25 107 LYS A C 1
ATOM 808 O O . LYS A 1 107 ? 14.814 -6.697 -2.065 1.00 98.25 107 LYS A O 1
ATOM 813 N N . ASN A 1 108 ? 12.674 -6.024 -1.967 1.00 98.31 108 ASN A N 1
ATOM 814 C CA . ASN A 1 108 ? 12.224 -7.019 -0.993 1.00 98.31 108 ASN A CA 1
ATOM 815 C C . ASN A 1 108 ? 11.401 -8.163 -1.605 1.00 98.31 108 ASN A C 1
ATOM 817 O O . ASN A 1 108 ? 10.879 -8.997 -0.863 1.00 98.31 108 ASN A O 1
ATOM 821 N N . LEU A 1 109 ? 11.310 -8.250 -2.934 1.00 96.81 109 LEU A N 1
ATOM 822 C CA . LEU A 1 109 ? 10.475 -9.233 -3.628 1.00 96.81 109 LEU A CA 1
ATOM 823 C C . LEU A 1 109 ? 10.795 -10.689 -3.240 1.00 96.81 109 LEU A C 1
ATOM 825 O O . LEU A 1 109 ? 9.891 -11.511 -3.070 1.00 96.81 109 LEU A O 1
ATOM 829 N N . ASP A 1 110 ? 12.081 -10.997 -3.074 1.00 96.12 110 ASP A N 1
ATOM 830 C CA . ASP A 1 110 ? 12.588 -12.324 -2.702 1.00 96.12 110 ASP A CA 1
ATOM 831 C C . ASP A 1 110 ? 12.966 -12.431 -1.210 1.00 96.12 110 ASP A C 1
ATOM 833 O O . ASP A 1 110 ? 13.521 -13.437 -0.765 1.00 96.12 110 ASP A O 1
ATOM 837 N N . ASN A 1 111 ? 12.660 -11.410 -0.403 1.00 98.12 111 ASN A N 1
ATOM 838 C CA . ASN A 1 111 ? 12.962 -11.407 1.024 1.00 98.12 111 ASN A CA 1
ATOM 839 C C . ASN A 1 111 ? 11.861 -12.135 1.816 1.00 98.12 111 ASN A C 1
ATOM 841 O O . ASN A 1 111 ? 10.830 -11.560 2.161 1.00 98.12 111 ASN A O 1
ATOM 845 N N . ASN A 1 112 ? 12.101 -13.401 2.169 1.00 97.88 112 ASN A N 1
ATOM 846 C CA . ASN A 1 112 ? 11.141 -14.215 2.928 1.00 97.88 112 ASN A CA 1
ATOM 847 C C . ASN A 1 112 ? 10.739 -13.604 4.280 1.00 97.88 112 ASN A C 1
ATOM 849 O O . ASN A 1 112 ? 9.599 -13.783 4.707 1.00 97.88 112 ASN A O 1
ATOM 853 N N . SER A 1 113 ? 11.646 -12.889 4.956 1.00 98.00 113 SER A N 1
ATOM 854 C CA . SER A 1 113 ? 11.319 -12.217 6.219 1.00 98.00 113 SER A CA 1
ATOM 855 C C . SER A 1 113 ? 10.283 -11.123 5.982 1.00 98.00 113 SER A C 1
ATOM 857 O O . SER A 1 113 ? 9.247 -11.100 6.640 1.00 98.00 113 SER A O 1
ATOM 859 N N . PHE A 1 114 ? 10.517 -10.280 4.973 1.00 98.25 114 PHE A N 1
ATOM 860 C CA . PHE A 1 114 ? 9.580 -9.239 4.558 1.00 98.25 114 PHE A CA 1
ATOM 861 C C . PHE A 1 114 ? 8.211 -9.821 4.172 1.00 98.25 114 PHE A C 1
ATOM 863 O O . PHE A 1 114 ? 7.186 -9.359 4.670 1.00 98.25 114 PHE A O 1
ATOM 870 N N . ILE A 1 115 ? 8.184 -10.874 3.345 1.00 98.19 115 ILE A N 1
ATOM 871 C CA . ILE A 1 115 ? 6.939 -11.521 2.897 1.00 98.19 115 ILE A CA 1
ATOM 872 C C . ILE A 1 115 ? 6.143 -12.097 4.078 1.00 98.19 115 ILE A C 1
ATOM 874 O O . ILE A 1 115 ? 4.925 -11.916 4.152 1.00 98.19 115 ILE A O 1
ATOM 878 N N . ASN A 1 116 ? 6.812 -12.754 5.029 1.00 97.75 116 ASN A N 1
ATOM 879 C CA . ASN A 1 116 ? 6.156 -13.308 6.213 1.00 97.75 116 ASN A CA 1
ATOM 880 C C . ASN A 1 116 ? 5.590 -12.215 7.126 1.00 97.75 116 ASN A C 1
ATOM 882 O O . ASN A 1 116 ? 4.461 -12.347 7.607 1.00 97.75 116 ASN A O 1
ATOM 886 N N . SER A 1 117 ? 6.324 -11.121 7.329 1.00 97.50 117 SER A N 1
ATOM 887 C CA . SER A 1 117 ? 5.833 -9.987 8.115 1.00 97.50 117 SER A CA 1
ATOM 888 C C . SER A 1 117 ? 4.688 -9.256 7.411 1.00 97.50 117 SER A C 1
ATOM 890 O O . SER A 1 117 ? 3.725 -8.878 8.071 1.00 97.50 117 SER A O 1
ATOM 892 N N . LEU A 1 118 ? 4.701 -9.144 6.077 1.00 96.94 118 LEU A N 1
ATOM 893 C CA . LEU A 1 118 ? 3.577 -8.598 5.307 1.00 96.94 118 LEU A CA 1
ATOM 894 C C . LEU A 1 118 ? 2.320 -9.474 5.436 1.00 96.94 118 LEU A C 1
ATOM 896 O O . LEU A 1 118 ? 1.220 -8.963 5.646 1.00 96.94 118 LEU A O 1
ATOM 900 N N . LYS A 1 119 ? 2.480 -10.801 5.386 1.00 95.50 119 LYS A N 1
ATOM 901 C CA . LYS A 1 119 ? 1.391 -11.756 5.636 1.00 95.50 119 LYS A CA 1
ATOM 902 C C . LYS A 1 119 ? 0.816 -11.606 7.046 1.00 95.50 119 LYS A C 1
ATOM 904 O O . LYS A 1 119 ? -0.404 -11.584 7.207 1.00 95.50 119 LYS A O 1
ATOM 909 N N . LYS A 1 120 ? 1.677 -11.482 8.061 1.00 95.25 120 LYS A N 1
ATOM 910 C CA . LYS A 1 120 ? 1.275 -11.231 9.454 1.00 95.25 120 LYS A CA 1
ATOM 911 C C . LYS A 1 120 ? 0.536 -9.900 9.590 1.00 95.25 120 LYS A C 1
ATOM 913 O O . LYS A 1 120 ? -0.517 -9.862 10.218 1.00 95.25 120 LYS A O 1
ATOM 918 N N . LEU A 1 121 ? 1.045 -8.840 8.965 1.00 94.56 121 LEU A N 1
ATOM 919 C CA . LEU A 1 121 ? 0.409 -7.525 8.938 1.00 94.56 121 LEU A CA 1
ATOM 920 C C . LEU A 1 121 ? -1.005 -7.614 8.348 1.00 94.56 121 LEU A C 1
ATOM 922 O O . LEU A 1 121 ? -1.950 -7.163 8.981 1.00 94.56 121 LEU A O 1
ATOM 926 N N . ASN A 1 122 ? -1.178 -8.280 7.202 1.00 92.94 122 ASN A N 1
ATOM 927 C CA . ASN A 1 122 ? -2.498 -8.486 6.600 1.00 92.94 122 ASN A CA 1
ATOM 928 C C . ASN A 1 122 ? -3.435 -9.343 7.463 1.00 92.94 122 ASN A C 1
ATOM 930 O O . ASN A 1 122 ? -4.630 -9.081 7.508 1.00 92.94 122 ASN A O 1
ATOM 934 N N . TYR A 1 123 ? -2.922 -10.365 8.152 1.00 91.94 123 TYR A N 1
ATOM 935 C CA . TYR A 1 123 ? -3.738 -11.175 9.062 1.00 91.94 123 TYR A CA 1
ATOM 936 C C . TYR A 1 123 ? -4.351 -10.333 10.191 1.00 91.94 123 TYR A C 1
ATOM 938 O O . TYR A 1 123 ? -5.482 -10.577 10.602 1.00 91.94 123 TYR A O 1
ATOM 946 N N . LEU A 1 124 ? -3.624 -9.317 10.661 1.00 91.88 124 LEU A N 1
ATOM 947 C CA . LEU A 1 124 ? -4.112 -8.381 11.671 1.00 91.88 124 LEU A CA 1
ATOM 948 C C . LEU A 1 124 ? -5.149 -7.394 11.116 1.00 91.88 124 LEU A C 1
ATOM 950 O O . LEU A 1 124 ? -5.917 -6.843 11.888 1.00 91.88 124 LEU A O 1
ATOM 954 N N . CYS A 1 125 ? -5.222 -7.189 9.802 1.00 86.25 125 CYS A N 1
ATOM 955 C CA . CYS A 1 125 ? -6.100 -6.221 9.141 1.00 86.25 125 CYS A CA 1
ATOM 956 C C . CYS A 1 125 ? -7.590 -6.626 9.069 1.00 86.25 125 CYS A C 1
ATOM 958 O O . CYS A 1 125 ? -8.217 -6.387 8.041 1.00 86.25 125 CYS A O 1
ATOM 960 N N . GLU A 1 126 ? -8.134 -7.255 10.121 1.00 77.31 126 GLU A N 1
ATOM 961 C CA . GLU A 1 126 ? -9.532 -7.701 10.322 1.00 77.31 126 GLU A CA 1
ATOM 962 C C . GLU A 1 126 ? -10.567 -7.234 9.276 1.00 77.31 126 GLU A C 1
ATOM 964 O O . GLU A 1 126 ? -10.681 -6.040 9.018 1.00 77.31 126 GLU A O 1
ATOM 969 N N . GLU A 1 127 ? -11.407 -8.142 8.755 1.00 72.25 127 GLU A N 1
ATOM 970 C CA . GLU A 1 127 ? -12.516 -7.824 7.823 1.00 72.25 127 GLU A CA 1
ATOM 971 C C . GLU A 1 127 ? -12.153 -6.774 6.746 1.00 72.25 127 GLU A C 1
ATOM 973 O O . GLU A 1 127 ? -12.951 -5.906 6.409 1.00 72.25 127 GLU A O 1
ATOM 978 N N . ALA A 1 128 ? -10.936 -6.858 6.201 1.00 70.56 128 ALA A N 1
ATOM 979 C CA . ALA A 1 128 ? -10.452 -5.988 5.135 1.00 70.56 128 ALA A CA 1
ATOM 980 C C . ALA A 1 128 ? -10.318 -4.492 5.481 1.00 70.56 128 ALA A C 1
ATOM 982 O O . ALA A 1 128 ? -10.470 -3.624 4.625 1.00 70.56 128 ALA A O 1
ATOM 983 N N . LYS A 1 129 ? -9.951 -4.172 6.724 1.00 85.00 129 LYS A N 1
ATOM 984 C CA . LYS A 1 129 ? -9.654 -2.792 7.142 1.00 85.00 129 LYS A CA 1
ATOM 985 C C . LYS A 1 129 ? -8.356 -2.221 6.564 1.00 85.00 129 LYS A C 1
ATOM 987 O O . LYS A 1 129 ? -8.080 -1.047 6.797 1.00 85.00 129 LYS A O 1
ATOM 992 N N . CYS A 1 130 ? -7.553 -3.011 5.850 1.00 92.75 130 CYS A N 1
ATOM 993 C CA . CYS A 1 130 ? -6.318 -2.532 5.236 1.00 92.75 130 CYS A CA 1
ATOM 994 C C . CYS A 1 130 ? -6.400 -2.449 3.717 1.00 92.75 130 CYS A C 1
ATOM 996 O O . CYS A 1 130 ? -6.773 -3.408 3.039 1.00 92.75 130 CYS A O 1
ATOM 998 N N . ALA A 1 131 ? -5.914 -1.322 3.213 1.00 94.75 131 ALA A N 1
ATOM 999 C CA . ALA A 1 131 ? -5.588 -1.100 1.819 1.00 94.75 131 ALA A CA 1
ATOM 1000 C C . ALA A 1 131 ? -4.064 -1.001 1.675 1.00 94.75 131 ALA A C 1
ATOM 1002 O O . ALA A 1 131 ? -3.398 -0.370 2.494 1.00 94.75 131 ALA A O 1
ATOM 1003 N N . PHE A 1 132 ? -3.507 -1.611 0.636 1.00 97.44 132 PHE A N 1
ATOM 1004 C CA . PHE A 1 132 ? -2.089 -1.556 0.297 1.00 97.44 132 PHE A CA 1
ATOM 1005 C C . PHE A 1 132 ? -1.894 -0.656 -0.918 1.00 97.44 132 PHE A C 1
ATOM 1007 O O . PHE A 1 132 ? -2.634 -0.771 -1.892 1.00 97.44 132 PHE A O 1
ATOM 1014 N N . LEU A 1 133 ? -0.893 0.217 -0.885 1.00 98.12 133 LEU A N 1
ATOM 1015 C CA . LEU A 1 133 ? -0.636 1.201 -1.931 1.00 98.12 133 LEU A CA 1
ATOM 1016 C C . LEU A 1 133 ? 0.870 1.329 -2.182 1.00 98.12 133 LEU A C 1
ATOM 1018 O O . LEU A 1 133 ? 1.648 1.584 -1.267 1.00 98.12 133 LEU A O 1
ATOM 1022 N N . ALA A 1 134 ? 1.286 1.184 -3.433 1.00 98.50 134 ALA A N 1
ATOM 1023 C CA . ALA A 1 134 ? 2.637 1.475 -3.887 1.00 98.50 134 ALA A CA 1
ATOM 1024 C C . ALA A 1 134 ? 2.629 2.764 -4.708 1.00 98.50 134 ALA A C 1
ATOM 1026 O O . ALA A 1 134 ? 1.793 2.913 -5.599 1.00 98.50 134 ALA A O 1
ATOM 1027 N N . ILE A 1 135 ? 3.557 3.681 -4.425 1.00 98.31 135 ILE A N 1
ATOM 1028 C CA . ILE A 1 135 ? 3.661 4.977 -5.110 1.00 98.31 135 ILE A CA 1
ATOM 1029 C C . ILE A 1 135 ? 5.078 5.180 -5.642 1.00 98.31 135 ILE A C 1
ATOM 1031 O O . ILE A 1 135 ? 6.055 5.078 -4.897 1.00 98.31 135 ILE A O 1
ATOM 1035 N N . GLY A 1 136 ? 5.182 5.510 -6.929 1.00 96.88 136 GLY A N 1
ATOM 1036 C CA . GLY A 1 136 ? 6.440 5.729 -7.639 1.00 96.88 136 GLY A CA 1
ATOM 1037 C C . GLY A 1 136 ? 7.325 4.480 -7.747 1.00 96.88 136 GLY A C 1
ATOM 1038 O O . GLY A 1 136 ? 7.139 3.487 -7.042 1.00 96.88 136 GLY A O 1
ATOM 1039 N N . GLY A 1 137 ? 8.321 4.540 -8.632 1.00 96.25 137 GLY A N 1
ATOM 1040 C CA . GLY A 1 137 ? 9.199 3.401 -8.905 1.00 96.25 137 GLY A CA 1
ATOM 1041 C C . GLY A 1 137 ? 8.448 2.236 -9.555 1.00 96.25 137 GLY A C 1
ATOM 1042 O O . GLY A 1 137 ? 7.502 2.444 -10.316 1.00 96.25 137 GLY A O 1
ATOM 1043 N N . LYS A 1 138 ? 8.853 1.003 -9.236 1.00 97.38 138 LYS A N 1
ATOM 1044 C CA . LYS A 1 138 ? 8.247 -0.231 -9.774 1.00 97.38 138 LYS A CA 1
ATOM 1045 C C . LYS A 1 138 ? 6.959 -0.637 -9.045 1.00 97.38 138 LYS A C 1
ATOM 1047 O O . LYS A 1 138 ? 6.923 -1.624 -8.308 1.00 97.38 138 LYS A O 1
ATOM 1052 N N . THR A 1 139 ? 5.892 0.145 -9.193 1.00 97.81 139 THR A N 1
ATOM 1053 C CA . THR A 1 139 ? 4.622 -0.069 -8.470 1.00 97.81 139 THR A CA 1
ATOM 1054 C C . THR A 1 139 ? 3.933 -1.393 -8.809 1.00 97.81 139 THR A C 1
ATOM 1056 O O . THR A 1 139 ? 3.209 -1.931 -7.967 1.00 97.81 139 THR A O 1
ATOM 1059 N N . SER A 1 140 ? 4.219 -1.989 -9.971 1.00 95.88 140 SER A N 1
ATOM 1060 C CA . SER A 1 140 ? 3.754 -3.331 -10.341 1.00 95.88 140 SER A CA 1
ATOM 1061 C C . SER A 1 140 ? 4.166 -4.409 -9.336 1.00 95.88 140 SER A C 1
ATOM 1063 O O . SER A 1 140 ? 3.432 -5.387 -9.148 1.00 95.88 140 SER A O 1
ATOM 1065 N N . ARG A 1 141 ? 5.282 -4.207 -8.620 1.00 97.31 141 ARG A N 1
ATOM 1066 C CA . ARG A 1 141 ? 5.786 -5.135 -7.598 1.00 97.31 141 ARG A CA 1
ATOM 1067 C C . ARG A 1 141 ? 4.845 -5.313 -6.424 1.00 97.31 141 ARG A C 1
ATOM 1069 O O . ARG A 1 141 ? 4.920 -6.356 -5.783 1.00 97.31 141 ARG A O 1
ATOM 1076 N N . LEU A 1 142 ? 3.916 -4.382 -6.190 1.00 97.81 142 LEU A N 1
ATOM 1077 C CA . LEU A 1 142 ? 2.868 -4.544 -5.183 1.00 97.81 142 LEU A CA 1
ATOM 1078 C C . LEU A 1 142 ? 2.118 -5.867 -5.348 1.00 97.81 142 LEU A C 1
ATOM 1080 O O . LEU A 1 142 ? 2.014 -6.645 -4.405 1.00 97.81 142 LEU A O 1
ATOM 1084 N N . PHE A 1 143 ? 1.636 -6.165 -6.550 1.00 95.88 143 PHE A N 1
ATOM 1085 C CA . PHE A 1 143 ? 0.841 -7.371 -6.770 1.00 95.88 143 PHE A CA 1
ATOM 1086 C C . PHE A 1 143 ? 1.674 -8.645 -6.674 1.00 95.88 143 PHE A C 1
ATOM 1088 O O . PHE A 1 143 ? 1.162 -9.678 -6.253 1.00 95.88 143 PHE A O 1
ATOM 1095 N N . GLU A 1 144 ? 2.962 -8.576 -6.998 1.00 95.31 144 GLU A N 1
ATOM 1096 C CA . GLU A 1 144 ? 3.858 -9.721 -6.871 1.00 95.31 144 GLU A CA 1
ATOM 1097 C C . GLU A 1 144 ? 4.195 -10.032 -5.411 1.00 95.31 144 GLU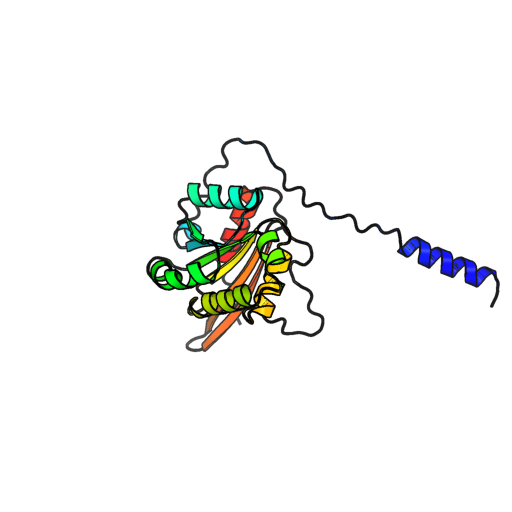 A C 1
ATOM 1099 O O . GLU A 1 144 ? 4.150 -11.199 -5.014 1.00 95.31 144 GLU A O 1
ATOM 1104 N N . VAL A 1 145 ? 4.469 -9.014 -4.584 1.00 96.94 145 VAL A N 1
ATOM 1105 C CA . VAL A 1 145 ? 4.698 -9.231 -3.146 1.00 96.94 145 VAL A CA 1
ATOM 1106 C C . VAL A 1 145 ? 3.423 -9.697 -2.447 1.00 96.94 145 VAL A C 1
ATOM 1108 O O . VAL A 1 145 ? 3.482 -10.612 -1.627 1.00 96.94 145 VAL A O 1
ATOM 1111 N N . LEU A 1 146 ? 2.259 -9.143 -2.806 1.00 95.94 146 LEU A N 1
ATOM 1112 C CA . LEU A 1 146 ? 0.975 -9.560 -2.240 1.00 95.94 146 LEU A CA 1
ATOM 1113 C C . LEU A 1 146 ? 0.605 -10.986 -2.661 1.00 95.94 146 LEU A C 1
ATOM 1115 O O . LEU A 1 146 ? 0.064 -11.734 -1.845 1.00 95.94 146 LEU A O 1
ATOM 1119 N N . LEU A 1 147 ? 0.929 -11.383 -3.896 1.00 93.56 147 LEU A N 1
ATOM 1120 C CA . LEU A 1 147 ? 0.770 -12.758 -4.369 1.00 93.56 147 LEU A CA 1
ATOM 1121 C C . LEU A 1 147 ? 1.639 -13.722 -3.557 1.00 93.56 147 LEU A C 1
ATOM 1123 O O . LEU A 1 147 ? 1.147 -14.730 -3.055 1.00 93.56 147 LEU A O 1
ATOM 1127 N N . ARG A 1 148 ? 2.922 -13.394 -3.370 1.00 95.00 148 ARG A N 1
ATOM 1128 C CA . ARG A 1 148 ? 3.861 -14.205 -2.576 1.00 95.00 148 ARG A CA 1
ATOM 1129 C C . ARG A 1 148 ? 3.464 -14.291 -1.102 1.00 95.00 148 ARG A C 1
ATOM 1131 O O . ARG A 1 148 ? 3.623 -15.342 -0.489 1.00 95.00 148 ARG A O 1
ATOM 1138 N N . ALA A 1 149 ? 2.901 -13.220 -0.547 1.00 95.31 149 ALA A N 1
ATOM 1139 C CA . ALA A 1 149 ? 2.357 -13.202 0.810 1.00 95.31 149 ALA A CA 1
ATOM 1140 C C . ALA A 1 149 ? 1.029 -13.977 0.947 1.00 95.31 149 ALA A C 1
ATOM 1142 O O . ALA A 1 149 ? 0.554 -14.182 2.067 1.00 95.31 149 ALA A O 1
ATOM 1143 N N . GLY A 1 150 ? 0.425 -14.419 -0.164 1.00 92.44 150 GLY A N 1
ATOM 1144 C CA . GLY A 1 150 ? -0.882 -15.079 -0.186 1.00 92.44 150 GLY A CA 1
ATOM 1145 C C . GLY A 1 150 ? -2.044 -14.143 0.157 1.00 92.44 150 GLY A C 1
ATOM 1146 O O . GLY A 1 150 ? -3.103 -14.613 0.563 1.00 92.44 150 GLY A O 1
ATOM 1147 N N . ILE A 1 151 ? -1.834 -12.830 0.039 1.00 92.06 151 ILE A N 1
ATOM 1148 C CA . ILE A 1 151 ? -2.843 -11.789 0.276 1.00 92.06 151 ILE A CA 1
ATOM 1149 C C . ILE A 1 151 ? -3.664 -11.582 -0.994 1.00 92.06 151 ILE A C 1
ATOM 1151 O O . ILE A 1 151 ? -4.878 -11.445 -0.943 1.00 92.06 151 ILE A O 1
ATOM 1155 N N . TYR A 1 152 ? -2.998 -11.586 -2.142 1.00 88.38 152 TYR A N 1
ATOM 1156 C CA . TYR A 1 152 ? -3.621 -11.478 -3.450 1.00 88.38 152 TYR A CA 1
ATOM 1157 C C . TYR A 1 152 ? -3.558 -12.834 -4.158 1.00 88.38 152 TYR A C 1
ATOM 1159 O O . TYR A 1 152 ? -2.568 -13.553 -4.037 1.00 88.38 152 TYR A O 1
ATOM 1167 N N . ASN A 1 153 ? -4.602 -13.198 -4.904 1.00 81.69 153 ASN A N 1
ATOM 1168 C CA . ASN A 1 153 ? -4.614 -14.422 -5.698 1.00 81.69 153 ASN A CA 1
ATOM 1169 C C . ASN A 1 153 ? -5.067 -14.125 -7.130 1.00 81.69 153 ASN A C 1
ATOM 1171 O O . ASN A 1 153 ? -6.122 -13.530 -7.348 1.00 81.69 153 ASN A O 1
ATOM 1175 N N . MET A 1 154 ? -4.285 -14.578 -8.108 1.00 69.62 154 MET A N 1
ATOM 1176 C CA . MET A 1 154 ? -4.659 -14.537 -9.519 1.00 69.62 154 MET A CA 1
ATOM 1177 C C . MET A 1 154 ? -5.493 -15.776 -9.822 1.00 69.62 154 MET A C 1
ATOM 1179 O O . MET A 1 154 ? -4.960 -16.837 -10.132 1.00 69.62 154 MET A O 1
ATOM 1183 N N . TRP A 1 155 ? -6.814 -15.668 -9.705 1.00 55.59 155 TRP A N 1
ATOM 1184 C CA . TRP A 1 155 ? -7.672 -16.853 -9.774 1.00 55.59 155 TRP A CA 1
ATOM 1185 C C . TRP A 1 155 ? -7.863 -17.433 -11.189 1.00 55.59 155 TRP A C 1
ATOM 1187 O O . TRP A 1 155 ? -8.682 -18.326 -11.358 1.00 55.59 155 TRP A O 1
ATOM 1197 N N . HIS A 1 156 ? -7.153 -16.954 -12.219 1.00 55.91 156 HIS A N 1
ATOM 1198 C CA . HIS A 1 156 ? -7.335 -17.415 -13.602 1.00 55.91 156 HIS A CA 1
ATOM 1199 C C . HIS A 1 156 ? -6.000 -17.615 -14.348 1.00 55.91 156 HIS A C 1
ATOM 1201 O O . HIS A 1 156 ? -5.153 -16.717 -14.342 1.00 55.91 156 HIS A O 1
ATOM 1207 N N . PRO A 1 157 ? -5.810 -18.750 -15.054 1.00 50.72 157 PRO A N 1
ATOM 1208 C CA . PRO A 1 157 ? -4.689 -18.921 -15.973 1.00 50.72 157 PRO A CA 1
ATOM 1209 C C . PRO A 1 157 ? -4.752 -17.858 -17.080 1.00 50.72 157 PRO A C 1
ATOM 1211 O O . PRO A 1 157 ? -5.784 -17.700 -17.728 1.00 50.72 157 PRO A O 1
ATOM 1214 N N . GLY A 1 158 ? -3.653 -17.130 -17.294 1.00 61.0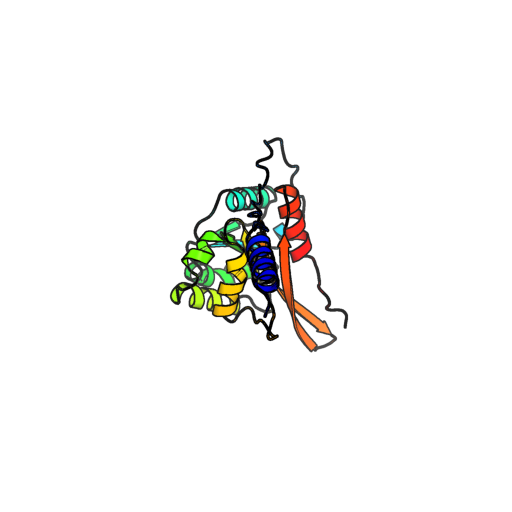9 158 GLY A N 1
ATOM 1215 C CA . GLY A 1 158 ? -3.561 -16.060 -18.298 1.00 61.09 158 GLY A CA 1
ATOM 1216 C C . GLY A 1 158 ? -3.838 -14.648 -17.773 1.00 61.09 158 GLY A C 1
ATOM 1217 O O . GLY A 1 158 ? -3.736 -13.694 -18.542 1.00 61.09 158 GLY A O 1
ATOM 1218 N N . TRP A 1 159 ? -4.152 -14.489 -16.483 1.00 69.00 159 TRP A N 1
ATOM 1219 C CA . TRP A 1 159 ? -4.281 -13.162 -15.882 1.00 69.00 159 TRP A CA 1
ATOM 1220 C C . TRP A 1 159 ? -2.914 -12.487 -15.742 1.00 69.00 159 TRP A C 1
ATOM 1222 O O . TRP A 1 159 ? -1.972 -13.054 -15.188 1.00 69.00 159 TRP A O 1
ATOM 1232 N N . VAL A 1 160 ? -2.819 -11.269 -16.268 1.00 80.44 160 VAL A N 1
ATOM 1233 C CA . VAL A 1 160 ? -1.623 -10.422 -16.220 1.00 80.44 160 VAL A CA 1
ATOM 1234 C C . VAL A 1 160 ? -1.720 -9.523 -14.988 1.00 80.44 160 VAL A C 1
ATOM 1236 O O . VAL A 1 160 ? -2.819 -9.147 -14.582 1.00 80.44 160 VAL A O 1
ATOM 1239 N N . ASN A 1 161 ? -0.578 -9.172 -14.389 1.00 87.75 161 ASN A N 1
ATOM 1240 C CA . ASN A 1 161 ? -0.513 -8.152 -13.343 1.00 87.75 161 ASN A CA 1
ATOM 1241 C C . ASN A 1 161 ? -1.300 -6.898 -13.799 1.00 87.75 161 ASN A C 1
ATOM 1243 O O . ASN A 1 161 ? -0.951 -6.328 -14.838 1.00 87.75 161 ASN A O 1
ATOM 1247 N N . PRO A 1 162 ? -2.347 -6.462 -13.069 1.00 87.38 162 PRO A N 1
ATOM 1248 C CA . PRO A 1 162 ? -3.258 -5.417 -13.547 1.00 87.38 162 PRO A CA 1
ATOM 1249 C C . PRO A 1 162 ? -2.576 -4.053 -13.730 1.00 87.38 162 PRO A C 1
ATOM 1251 O O . PRO A 1 162 ? -3.092 -3.179 -14.421 1.00 87.38 162 PRO A O 1
ATOM 1254 N N . VAL A 1 163 ? -1.399 -3.878 -13.132 1.00 92.62 163 VAL A N 1
ATOM 1255 C CA . VAL A 1 163 ? -0.601 -2.649 -13.151 1.00 92.62 163 VAL A CA 1
ATOM 1256 C C . VAL A 1 163 ? 0.809 -2.909 -13.689 1.00 92.62 163 VAL A C 1
ATOM 1258 O O . VAL A 1 163 ? 1.766 -2.273 -13.264 1.00 92.62 163 VAL A O 1
ATOM 1261 N N . TYR A 1 164 ? 0.955 -3.845 -14.635 1.00 92.50 164 TYR A N 1
ATOM 1262 C CA . TYR A 1 164 ? 2.246 -4.248 -15.225 1.00 92.50 164 TYR A CA 1
ATOM 1263 C C . TYR A 1 164 ? 3.081 -3.101 -15.826 1.00 92.50 164 TYR A C 1
ATOM 1265 O O . TYR A 1 164 ? 4.262 -3.282 -16.098 1.00 92.50 164 TYR A O 1
ATOM 1273 N N . TRP A 1 165 ? 2.462 -1.951 -16.089 1.00 93.12 165 TRP A N 1
ATOM 1274 C CA . TRP A 1 165 ? 3.065 -0.784 -16.731 1.00 93.12 165 TRP A CA 1
ATOM 1275 C C . TRP A 1 165 ? 3.629 0.243 -15.733 1.00 93.12 165 TRP A C 1
ATOM 1277 O O . TRP A 1 165 ? 3.971 1.348 -16.143 1.00 93.12 165 TRP A O 1
ATOM 1287 N N . ASP A 1 166 ? 3.712 -0.110 -14.445 1.00 96.00 166 ASP A N 1
ATOM 1288 C CA . ASP A 1 166 ? 4.230 0.738 -13.362 1.00 96.00 166 ASP A CA 1
ATOM 1289 C C . ASP A 1 166 ? 3.571 2.137 -13.314 1.00 96.00 166 ASP A C 1
ATOM 1291 O O . ASP A 1 166 ? 4.233 3.165 -13.517 1.00 96.00 166 ASP A O 1
ATOM 1295 N N . PRO A 1 167 ? 2.248 2.216 -13.049 1.00 96.31 167 PRO A N 1
ATOM 1296 C CA . PRO A 1 167 ? 1.578 3.492 -12.807 1.00 96.31 167 PRO A CA 1
ATOM 1297 C C . PRO A 1 167 ? 2.254 4.317 -11.704 1.00 96.31 167 PRO A C 1
ATOM 1299 O O . PRO A 1 167 ? 2.800 3.734 -10.763 1.00 96.31 167 PRO A O 1
ATOM 1302 N N . PRO A 1 168 ? 2.110 5.659 -11.713 1.00 97.00 168 PRO A N 1
ATOM 1303 C CA . PRO A 1 168 ? 2.435 6.519 -10.575 1.0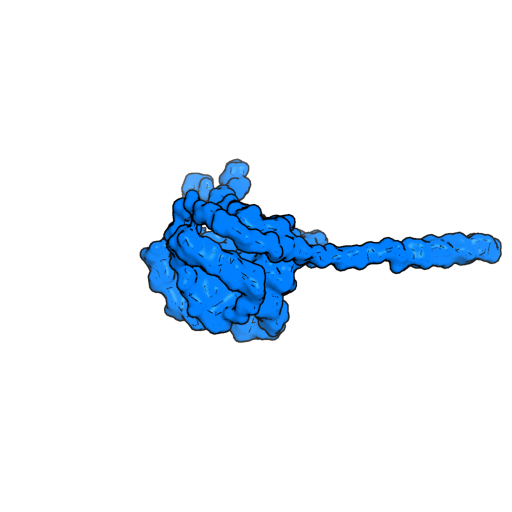0 97.00 168 PRO A CA 1
ATOM 1304 C C . PRO A 1 168 ? 1.986 5.975 -9.214 1.00 97.00 168 PRO A C 1
ATOM 1306 O O . PRO A 1 168 ? 2.716 6.122 -8.235 1.00 97.00 168 PRO A O 1
ATOM 1309 N N . ALA A 1 169 ? 0.824 5.317 -9.153 1.00 97.88 169 ALA A N 1
ATOM 1310 C CA . ALA A 1 169 ? 0.442 4.506 -8.006 1.00 97.88 169 ALA A CA 1
ATOM 1311 C C . ALA A 1 169 ? -0.364 3.266 -8.399 1.00 97.88 169 ALA A C 1
ATOM 1313 O O . ALA A 1 169 ? -1.182 3.302 -9.321 1.00 97.88 169 ALA A O 1
ATOM 1314 N N . ALA A 1 170 ? -0.164 2.193 -7.641 1.00 97.81 170 ALA A N 1
ATOM 1315 C CA . ALA A 1 170 ? -0.923 0.954 -7.714 1.00 97.81 170 ALA A CA 1
ATOM 1316 C C . ALA A 1 170 ? -1.435 0.590 -6.322 1.00 97.81 170 ALA A C 1
ATOM 1318 O O . ALA A 1 170 ? -0.702 0.748 -5.349 1.00 97.81 170 ALA A O 1
ATOM 1319 N N . GLY A 1 171 ? -2.660 0.087 -6.215 1.00 96.94 171 GLY A N 1
ATOM 1320 C CA . GLY A 1 171 ? -3.271 -0.239 -4.933 1.00 96.94 171 GLY A CA 1
ATOM 1321 C C . GLY A 1 171 ? -4.089 -1.520 -4.964 1.00 96.94 171 GLY A C 1
ATOM 1322 O O . GLY A 1 171 ? -4.589 -1.939 -6.009 1.00 96.94 171 GLY A O 1
ATOM 1323 N N . PHE A 1 172 ? -4.208 -2.146 -3.802 1.00 95.00 172 PHE A N 1
ATOM 1324 C CA . PHE A 1 172 ? -5.010 -3.336 -3.583 1.00 95.00 172 PHE A CA 1
ATOM 1325 C C . PHE A 1 172 ? -5.670 -3.293 -2.208 1.00 95.00 172 PHE A C 1
ATOM 1327 O O . PHE A 1 172 ? -5.012 -3.052 -1.200 1.00 95.00 172 PHE A O 1
ATOM 1334 N N . GLU A 1 173 ? -6.958 -3.589 -2.158 1.00 92.31 173 GLU A N 1
ATOM 1335 C CA . GLU A 1 173 ? -7.698 -3.815 -0.922 1.00 92.31 173 GLU A CA 1
ATOM 1336 C C . GLU A 1 173 ? -8.668 -4.978 -1.117 1.00 92.31 173 GLU A C 1
ATOM 1338 O O . GLU A 1 173 ? -9.118 -5.251 -2.233 1.00 92.31 173 GLU A O 1
ATOM 1343 N N . HIS A 1 174 ? -9.015 -5.662 -0.034 1.00 88.88 174 HIS A N 1
ATOM 1344 C CA . HIS A 1 174 ? -10.208 -6.499 -0.049 1.00 88.88 174 HIS A CA 1
ATOM 1345 C C . HIS A 1 174 ? -11.409 -5.618 0.295 1.00 88.88 174 HIS A C 1
ATOM 1347 O O . HIS A 1 174 ? -11.322 -4.742 1.147 1.00 88.88 174 HIS A O 1
ATOM 1353 N N . LYS A 1 175 ? -12.549 -5.843 -0.347 1.00 85.69 175 LYS A N 1
ATOM 1354 C CA . LYS A 1 175 ? -13.814 -5.201 0.019 1.00 85.69 175 LYS A CA 1
ATOM 1355 C C . LYS A 1 175 ? -14.737 -6.255 0.577 1.00 85.69 175 LYS A C 1
ATOM 1357 O O . LYS A 1 175 ? -14.896 -7.311 -0.031 1.00 85.69 175 LYS A O 1
ATOM 1362 N N . VAL A 1 176 ? -15.333 -5.972 1.728 1.00 85.44 176 VAL A N 1
ATOM 1363 C CA . VAL A 1 176 ? -16.355 -6.839 2.310 1.00 85.44 176 VAL A CA 1
ATOM 1364 C C . VAL A 1 176 ? -17.691 -6.498 1.671 1.00 85.44 176 VAL A C 1
ATOM 1366 O O . VAL A 1 176 ? -18.217 -5.405 1.871 1.00 85.44 176 VAL A O 1
ATOM 1369 N N . CYS A 1 177 ? -18.247 -7.448 0.932 1.00 85.19 177 CYS A N 1
ATOM 1370 C CA . CYS A 1 177 ? -19.622 -7.400 0.465 1.00 85.19 177 CYS A CA 1
ATOM 1371 C C . CYS A 1 177 ? -20.519 -8.196 1.411 1.00 85.19 177 CYS A C 1
ATOM 1373 O O . CYS A 1 177 ? -20.106 -9.225 1.954 1.00 85.19 177 CYS A O 1
ATOM 1375 N N . THR A 1 178 ? -21.738 -7.704 1.617 1.00 85.19 178 THR A N 1
ATOM 1376 C CA . THR A 1 178 ? -22.723 -8.279 2.539 1.00 85.19 178 THR A CA 1
ATOM 1377 C C . THR A 1 178 ? -24.086 -8.401 1.864 1.00 85.19 178 THR A C 1
ATOM 1379 O O . THR A 1 178 ? -24.601 -7.393 1.390 1.00 85.19 178 THR A O 1
ATOM 1382 N N . ASP A 1 179 ? -24.698 -9.584 1.916 1.00 85.12 179 ASP A N 1
ATOM 1383 C CA . ASP A 1 179 ? -26.109 -9.823 1.571 1.00 85.12 179 ASP A CA 1
ATOM 1384 C C . ASP A 1 179 ? -26.775 -10.588 2.726 1.00 85.12 179 ASP A C 1
ATOM 1386 O O . ASP A 1 179 ? -26.479 -11.761 2.988 1.00 85.12 179 ASP A O 1
ATOM 1390 N N . GLY A 1 180 ? -27.611 -9.890 3.497 1.00 85.06 180 GLY A N 1
ATOM 1391 C CA . GLY A 1 180 ? -28.155 -10.398 4.755 1.00 85.06 180 GLY A CA 1
ATOM 1392 C C . GLY A 1 180 ? -27.046 -10.791 5.740 1.00 85.06 180 GLY A C 1
ATOM 1393 O O . GLY A 1 180 ? -26.324 -9.939 6.253 1.00 85.06 180 GLY A O 1
ATOM 1394 N N . THR A 1 181 ? -26.915 -12.091 6.023 1.00 85.94 181 THR A N 1
ATOM 1395 C CA . THR A 1 181 ? -25.855 -12.649 6.887 1.00 85.94 181 THR A CA 1
ATOM 1396 C C . THR A 1 181 ? -24.627 -13.133 6.116 1.00 85.94 181 THR A C 1
ATOM 1398 O O . THR A 1 181 ? -23.618 -13.485 6.730 1.00 85.94 181 THR A O 1
ATOM 1401 N N . ARG A 1 182 ? -24.691 -13.185 4.781 1.00 85.56 182 ARG A N 1
ATOM 1402 C CA . ARG A 1 182 ? -23.581 -13.644 3.944 1.00 85.56 182 ARG A CA 1
ATOM 1403 C C . ARG A 1 182 ? -22.568 -12.522 3.804 1.00 85.56 182 ARG A C 1
ATOM 1405 O O . ARG A 1 182 ? -22.939 -11.399 3.482 1.00 85.56 182 ARG A O 1
ATOM 1412 N N . LYS A 1 183 ? -21.295 -12.851 4.012 1.00 86.81 183 LYS A N 1
ATOM 1413 C CA . LYS A 1 183 ? -20.157 -11.974 3.737 1.00 86.81 183 LYS A CA 1
ATOM 1414 C C . LYS A 1 183 ? -19.232 -12.648 2.735 1.00 86.81 183 LYS A C 1
ATOM 1416 O O . LYS A 1 183 ? -18.951 -13.838 2.871 1.00 86.81 183 LYS A O 1
ATOM 1421 N N . TRP A 1 184 ? -18.731 -11.895 1.768 1.00 86.44 184 TRP A N 1
ATOM 1422 C CA . TRP A 1 184 ? -17.652 -12.339 0.889 1.00 86.44 184 TRP A CA 1
ATOM 1423 C C . TRP A 1 184 ? -16.687 -11.192 0.617 1.00 86.44 184 TRP A C 1
ATOM 1425 O O . TRP A 1 184 ? -17.028 -10.022 0.788 1.00 86.44 184 TRP A O 1
ATOM 1435 N N . LEU A 1 185 ? -15.462 -11.537 0.229 1.00 84.81 185 LEU A N 1
ATOM 1436 C CA . LEU A 1 185 ? -14.438 -10.563 -0.123 1.00 84.81 185 LEU A CA 1
ATOM 1437 C C . LEU A 1 185 ? -14.360 -10.433 -1.641 1.00 84.81 185 LEU A C 1
ATOM 1439 O O . LEU A 1 185 ? -14.265 -11.441 -2.340 1.00 84.81 185 LEU A O 1
ATOM 1443 N N . VAL A 1 186 ? -14.356 -9.201 -2.140 1.00 86.00 186 VAL A N 1
ATOM 1444 C CA . VAL A 1 186 ? -14.058 -8.897 -3.545 1.00 86.00 186 VAL A CA 1
ATOM 1445 C C . VAL A 1 186 ? -12.767 -8.082 -3.643 1.00 86.00 186 VAL A C 1
ATOM 1447 O O . VAL A 1 186 ? -12.513 -7.241 -2.779 1.00 86.00 186 VAL A O 1
ATOM 1450 N N . PRO A 1 187 ? -11.919 -8.318 -4.657 1.00 86.88 187 PRO A N 1
ATOM 1451 C CA . PRO A 1 187 ? -10.693 -7.549 -4.832 1.00 86.88 187 PRO A CA 1
ATOM 1452 C C . PRO A 1 187 ? -11.000 -6.132 -5.340 1.00 86.88 187 PRO A C 1
ATOM 1454 O O . PRO A 1 187 ? -11.688 -5.952 -6.344 1.00 86.88 187 PRO A O 1
ATOM 1457 N N . GLY A 1 188 ? -10.454 -5.121 -4.669 1.00 89.94 188 GLY A N 1
ATOM 1458 C CA . GLY A 1 188 ? -10.436 -3.728 -5.102 1.00 89.94 188 GLY A CA 1
ATOM 1459 C C . GLY A 1 188 ? -9.054 -3.352 -5.625 1.00 89.94 188 GLY A C 1
ATOM 1460 O O . GLY A 1 188 ? -8.152 -3.080 -4.840 1.00 89.94 188 GLY A O 1
ATOM 1461 N N . VAL A 1 189 ? -8.890 -3.323 -6.947 1.00 92.12 189 VAL A N 1
ATOM 1462 C CA . VAL A 1 189 ? -7.626 -2.964 -7.612 1.00 92.12 189 VAL A CA 1
ATOM 1463 C C . VAL A 1 189 ? -7.620 -1.483 -7.984 1.00 92.12 189 VAL A C 1
ATOM 1465 O O . VAL A 1 189 ? -8.619 -0.961 -8.473 1.00 92.12 189 VAL A O 1
ATOM 1468 N N . PHE A 1 190 ? -6.476 -0.832 -7.804 1.00 94.56 190 PHE A N 1
ATOM 1469 C CA . PHE A 1 190 ? -6.219 0.544 -8.207 1.00 94.56 190 PHE A CA 1
ATOM 1470 C C . PHE A 1 190 ? -4.957 0.633 -9.059 1.00 94.56 190 PHE A C 1
ATOM 1472 O O . PHE A 1 190 ? -3.932 0.031 -8.743 1.00 94.56 190 PHE A O 1
ATOM 1479 N N . GLY A 1 191 ? -5.030 1.421 -10.124 1.00 94.88 191 GLY A N 1
ATOM 1480 C CA . GLY A 1 191 ? -3.892 1.818 -10.941 1.00 94.88 191 GLY A CA 1
ATOM 1481 C C . GLY A 1 191 ? -4.155 3.215 -11.480 1.00 94.88 191 GLY A C 1
ATOM 1482 O O . GLY A 1 191 ? -5.180 3.442 -12.120 1.00 94.88 191 GLY A O 1
ATOM 1483 N N . SER A 1 192 ? -3.261 4.158 -11.200 1.00 93.12 192 SER A N 1
ATOM 1484 C CA . SER A 1 192 ? -3.443 5.561 -11.575 1.00 93.12 192 SER A CA 1
ATOM 1485 C C . SER A 1 192 ? -2.484 5.971 -12.677 1.00 93.12 192 SER A C 1
ATOM 1487 O O . SER A 1 192 ? -1.281 5.826 -12.518 1.00 93.12 192 SER A O 1
ATOM 1489 N N . ASN A 1 193 ? -2.993 6.560 -13.757 1.00 90.94 193 ASN A N 1
ATOM 1490 C CA . ASN A 1 193 ? -2.204 7.259 -14.779 1.00 90.94 193 ASN A CA 1
ATOM 1491 C C . ASN A 1 193 ? -2.145 8.779 -14.531 1.00 90.94 193 ASN A C 1
ATOM 1493 O O . ASN A 1 193 ? -1.938 9.553 -15.468 1.00 90.94 193 ASN A O 1
ATOM 1497 N N . ALA A 1 194 ? -2.362 9.212 -13.285 1.00 91.00 194 ALA A N 1
ATOM 1498 C CA . ALA A 1 194 ? -2.364 10.619 -12.913 1.00 91.00 194 ALA A CA 1
ATOM 1499 C C . ALA A 1 194 ? -1.058 11.318 -13.314 1.00 91.00 194 ALA A C 1
ATOM 1501 O O . ALA A 1 194 ? 0.041 10.853 -13.019 1.00 91.00 194 ALA A O 1
ATOM 1502 N N . GLN A 1 195 ? -1.194 12.484 -13.941 1.00 90.44 195 GLN A N 1
ATOM 1503 C CA . GLN A 1 195 ? -0.058 13.319 -14.345 1.00 90.44 195 GLN A CA 1
ATOM 1504 C C . GLN A 1 195 ? 0.263 14.421 -13.330 1.00 90.44 195 GLN A C 1
ATOM 1506 O O . GLN A 1 195 ? 1.297 15.079 -13.443 1.00 90.44 195 GLN A O 1
ATOM 1511 N N . THR A 1 196 ? -0.628 14.630 -12.356 1.00 90.44 196 THR A N 1
ATOM 1512 C CA . THR A 1 196 ? -0.479 15.630 -11.297 1.00 90.44 196 THR A CA 1
ATOM 1513 C C . THR A 1 196 ? -0.706 15.012 -9.926 1.00 90.44 196 THR A C 1
ATOM 1515 O O . THR A 1 196 ? -1.469 14.054 -9.772 1.00 90.44 196 THR A O 1
ATOM 1518 N N . LEU A 1 197 ? -0.093 15.622 -8.914 1.00 90.12 197 LEU A N 1
ATOM 1519 C CA . LEU A 1 197 ? -0.231 15.205 -7.524 1.00 90.12 197 LEU A CA 1
ATOM 1520 C C . LEU A 1 197 ? -1.669 15.321 -7.023 1.00 90.12 197 LEU A C 1
ATOM 1522 O O . LEU A 1 197 ? -2.169 14.398 -6.394 1.00 90.12 197 LEU A O 1
ATOM 1526 N N . LYS A 1 198 ? -2.378 16.389 -7.400 1.00 87.94 198 LYS A N 1
ATOM 1527 C CA . LYS A 1 198 ? -3.794 16.555 -7.060 1.00 87.94 198 LYS A CA 1
ATOM 1528 C C . LYS A 1 198 ? -4.646 15.396 -7.590 1.00 87.94 198 LYS A C 1
ATOM 1530 O O . LYS A 1 198 ? -5.311 14.732 -6.803 1.00 87.94 198 LYS A O 1
ATOM 1535 N N . SER A 1 199 ? -4.562 15.113 -8.894 1.00 90.25 199 SER A N 1
ATOM 1536 C CA . SER A 1 199 ? -5.327 14.020 -9.514 1.00 90.25 199 SER A CA 1
ATOM 1537 C C . SER A 1 199 ? -4.959 12.644 -8.952 1.00 90.25 199 SER A C 1
ATOM 1539 O O . SER A 1 199 ? -5.799 11.752 -8.900 1.00 90.25 199 SER A O 1
ATOM 1541 N N . LEU A 1 200 ? -3.705 12.463 -8.519 1.00 93.25 200 LEU A N 1
ATOM 1542 C CA . LEU A 1 200 ? -3.261 11.221 -7.894 1.00 93.25 200 LEU A CA 1
ATOM 1543 C C . LEU A 1 200 ? -3.947 11.010 -6.538 1.00 93.25 200 LEU A C 1
ATOM 1545 O O . LEU A 1 200 ? -4.492 9.937 -6.291 1.00 93.25 200 LEU A O 1
ATOM 1549 N N . ILE A 1 201 ? -3.959 12.039 -5.685 1.00 90.88 201 ILE A N 1
ATOM 1550 C CA . ILE A 1 201 ? -4.620 11.988 -4.375 1.00 90.88 201 ILE A CA 1
ATOM 1551 C C . ILE A 1 201 ? -6.135 11.813 -4.524 1.00 90.88 201 ILE A C 1
ATOM 1553 O O . ILE A 1 201 ? -6.718 10.989 -3.823 1.00 90.88 201 ILE A O 1
ATOM 1557 N N . GLU A 1 202 ? -6.767 12.544 -5.446 1.00 89.38 202 GLU A N 1
ATOM 1558 C CA . GLU A 1 202 ? -8.201 12.402 -5.736 1.00 89.38 202 GLU A CA 1
ATOM 1559 C C . GLU A 1 202 ? -8.543 10.964 -6.146 1.00 89.38 202 GLU A C 1
ATOM 1561 O O . GLU A 1 202 ? -9.464 10.378 -5.580 1.00 89.38 202 GLU A O 1
ATOM 1566 N N . GLY A 1 203 ? -7.744 10.353 -7.028 1.00 92.25 203 GLY A N 1
ATOM 1567 C CA . GLY A 1 203 ? -7.934 8.959 -7.435 1.00 92.25 203 GLY A CA 1
ATOM 1568 C C . GLY A 1 203 ? -7.752 7.951 -6.295 1.00 92.25 203 GLY A C 1
ATOM 1569 O O . GLY A 1 203 ? -8.509 6.987 -6.209 1.00 92.25 203 GLY A O 1
ATOM 1570 N N . ILE A 1 204 ? -6.789 8.173 -5.390 1.00 92.88 204 ILE A N 1
ATOM 1571 C CA . ILE A 1 204 ? -6.608 7.325 -4.197 1.00 92.88 204 ILE A CA 1
ATOM 1572 C C . ILE A 1 204 ? -7.843 7.409 -3.291 1.00 92.88 204 ILE A C 1
ATOM 1574 O O . ILE A 1 204 ? -8.343 6.387 -2.825 1.00 92.88 204 ILE A O 1
ATOM 1578 N N . ILE A 1 205 ? -8.351 8.620 -3.048 1.00 90.94 205 ILE A N 1
ATOM 1579 C CA . ILE A 1 205 ? -9.536 8.845 -2.210 1.00 90.94 205 ILE A CA 1
ATOM 1580 C C . ILE A 1 205 ? -10.768 8.184 -2.827 1.00 90.94 205 ILE A C 1
ATOM 1582 O O . ILE A 1 205 ? -11.500 7.491 -2.121 1.00 90.94 205 ILE A O 1
ATOM 1586 N N . GLU A 1 206 ? -10.988 8.379 -4.128 1.00 90.31 206 GLU A N 1
ATOM 1587 C CA . GLU A 1 206 ? -12.113 7.784 -4.848 1.00 90.31 206 GLU A CA 1
ATOM 1588 C C . GLU A 1 206 ? -12.063 6.255 -4.777 1.00 90.31 206 GLU A C 1
ATOM 1590 O O . GLU A 1 206 ? -13.069 5.614 -4.471 1.00 90.31 206 GLU A O 1
ATOM 1595 N N . TRP A 1 207 ? -10.882 5.661 -4.966 1.00 91.50 207 TRP A N 1
ATOM 1596 C CA . TRP A 1 207 ? -10.688 4.218 -4.856 1.00 91.50 207 TRP A CA 1
ATOM 1597 C C . TRP A 1 207 ? -11.048 3.667 -3.467 1.00 91.50 207 TRP A C 1
ATOM 1599 O O . TRP A 1 207 ? -11.807 2.696 -3.388 1.00 91.50 207 TRP A O 1
ATOM 1609 N N . LEU A 1 208 ? -10.588 4.321 -2.394 1.00 88.75 208 LEU A N 1
ATOM 1610 C CA . LEU A 1 208 ? -10.892 3.942 -1.004 1.00 88.75 208 LEU A CA 1
ATOM 1611 C C . LEU A 1 208 ? -12.371 4.140 -0.631 1.00 88.75 208 LEU A C 1
ATOM 1613 O O . LEU A 1 208 ? -12.877 3.524 0.308 1.00 88.75 208 LEU A O 1
ATOM 1617 N N . GLN A 1 209 ? -13.076 5.037 -1.324 1.00 86.94 209 GLN A N 1
ATOM 1618 C CA . GLN A 1 209 ? -14.516 5.250 -1.153 1.00 86.94 209 GLN A CA 1
ATOM 1619 C C . GLN A 1 209 ? -15.361 4.279 -1.969 1.00 86.94 209 GLN A C 1
ATOM 1621 O O . GLN A 1 209 ? -16.503 3.989 -1.595 1.00 86.94 209 GLN A O 1
ATOM 1626 N N . TYR A 1 210 ? -14.833 3.834 -3.106 1.00 81.75 210 TYR A N 1
ATOM 1627 C CA . TYR A 1 210 ? -15.564 3.042 -4.073 1.00 81.75 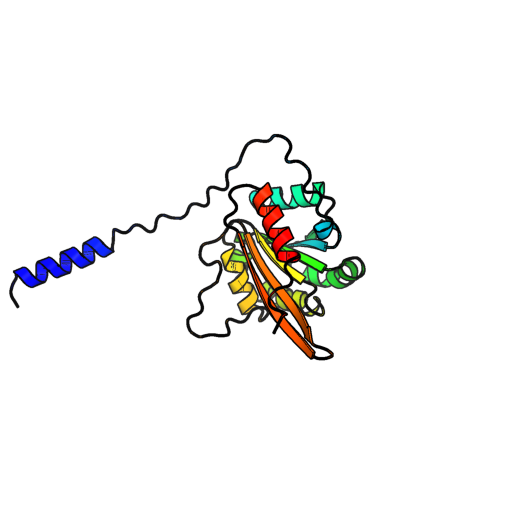210 TYR A CA 1
ATOM 1628 C C . TYR A 1 210 ? -16.059 1.750 -3.421 1.00 81.75 210 TYR A C 1
ATOM 1630 O O . TYR A 1 210 ? -15.273 0.944 -2.933 1.00 81.75 210 TYR A O 1
ATOM 1638 N N . ARG A 1 211 ? -17.371 1.513 -3.419 1.00 66.88 211 ARG A N 1
ATOM 1639 C CA . ARG A 1 211 ? -17.949 0.338 -2.745 1.00 66.88 211 ARG A CA 1
ATOM 1640 C C . ARG A 1 211 ? -17.926 -0.949 -3.570 1.00 66.88 211 ARG A C 1
ATOM 1642 O O . ARG A 1 211 ? -18.289 -1.989 -3.039 1.00 66.88 211 ARG A O 1
ATOM 1649 N N . GLY A 1 212 ? -17.417 -0.917 -4.805 1.00 64.38 212 GLY A N 1
ATOM 1650 C CA . GLY A 1 212 ? -17.288 -2.123 -5.625 1.00 64.38 212 GLY A CA 1
ATOM 1651 C C . GLY A 1 212 ? -18.626 -2.778 -5.987 1.00 64.38 212 GLY A C 1
ATOM 1652 O O . GLY A 1 212 ? -19.685 -2.298 -5.587 1.00 64.38 212 GLY A O 1
ATOM 1653 N N . PRO A 1 213 ? -18.590 -3.880 -6.753 1.00 62.75 213 PRO A N 1
ATOM 1654 C CA . PRO A 1 213 ? -19.770 -4.579 -7.258 1.00 62.75 213 PRO A CA 1
ATOM 1655 C C . PRO A 1 213 ? -20.397 -5.480 -6.181 1.00 62.75 213 PRO A C 1
ATOM 1657 O O . PRO A 1 213 ? -20.655 -6.655 -6.421 1.00 62.75 213 PRO A O 1
ATOM 1660 N N . CYS A 1 214 ? -20.599 -4.958 -4.968 1.00 68.38 214 CYS A N 1
ATOM 1661 C CA . CYS A 1 214 ? -21.325 -5.682 -3.923 1.00 68.38 214 CYS A CA 1
ATOM 1662 C C . CYS A 1 214 ? -22.823 -5.842 -4.241 1.00 68.38 214 CYS A C 1
ATOM 1664 O O . CYS A 1 214 ? -23.515 -6.546 -3.511 1.00 68.38 214 CYS A O 1
ATOM 1666 N N . ASP A 1 215 ? -23.289 -5.230 -5.333 1.00 54.81 215 ASP A N 1
ATOM 1667 C CA . ASP A 1 215 ? -24.609 -5.418 -5.922 1.00 54.81 215 ASP A CA 1
ATOM 1668 C C . ASP A 1 215 ? -24.583 -6.640 -6.867 1.00 54.81 215 ASP A C 1
ATOM 1670 O O . ASP A 1 215 ? -24.302 -6.514 -8.063 1.00 54.81 215 ASP A O 1
ATOM 1674 N N . LEU A 1 216 ? -24.841 -7.831 -6.321 1.00 48.53 216 LEU A N 1
ATOM 1675 C CA . LEU A 1 216 ? -25.229 -9.033 -7.074 1.00 48.53 216 LEU A CA 1
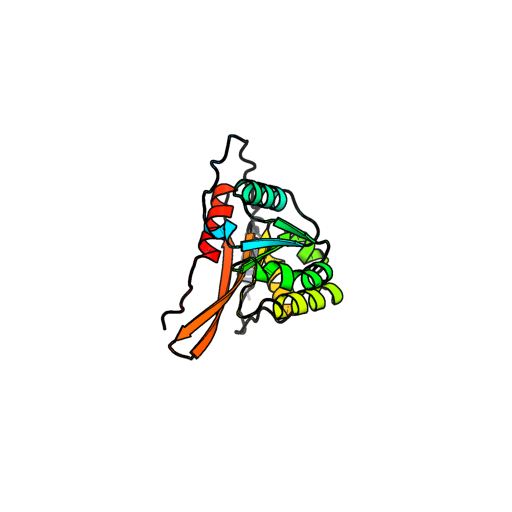ATOM 1676 C C . LEU A 1 216 ? -26.600 -9.511 -6.604 1.00 48.53 216 LEU A C 1
ATOM 1678 O O . LEU A 1 216 ? -26.813 -9.528 -5.372 1.00 48.53 216 LEU A O 1
#